Protein AF-A0A7V6W6V0-F1 (afdb_monomer)

Structure (mmCIF, N/CA/C/O backbone):
data_AF-A0A7V6W6V0-F1
#
_entry.id   AF-A0A7V6W6V0-F1
#
loop_
_atom_site.group_PDB
_atom_site.id
_atom_site.type_symbol
_atom_site.label_atom_id
_atom_site.label_alt_id
_atom_site.label_comp_id
_atom_site.label_asym_id
_atom_site.label_entity_id
_atom_site.label_seq_id
_atom_site.pdbx_PDB_ins_code
_atom_site.Cartn_x
_atom_site.Cartn_y
_atom_site.Cartn_z
_atom_site.occupancy
_atom_site.B_iso_or_equiv
_atom_site.auth_seq_id
_atom_site.auth_comp_id
_atom_site.auth_asym_id
_atom_site.auth_atom_id
_atom_site.pdbx_PDB_model_num
ATOM 1 N N . MET A 1 1 ? -27.111 23.443 6.079 1.00 37.81 1 MET A N 1
ATOM 2 C CA . MET A 1 1 ? -27.111 22.003 5.735 1.00 37.81 1 MET A CA 1
ATOM 3 C C . MET A 1 1 ? -25.757 21.396 6.113 1.00 37.81 1 MET A C 1
ATOM 5 O O . MET A 1 1 ? -24.808 21.512 5.353 1.00 37.81 1 MET A O 1
ATOM 9 N N . LYS A 1 2 ? -25.604 20.836 7.326 1.00 40.00 2 LYS A N 1
ATOM 10 C CA . LYS A 1 2 ? -24.370 20.119 7.704 1.00 40.00 2 LYS A CA 1
ATOM 11 C C . LYS A 1 2 ? -24.378 18.791 6.955 1.00 40.00 2 LYS A C 1
ATOM 13 O O . LYS A 1 2 ? -24.965 17.827 7.439 1.00 40.00 2 LYS A O 1
ATOM 18 N N . LEU A 1 3 ? -23.773 18.755 5.770 1.00 40.06 3 LEU A N 1
ATOM 19 C CA . LEU A 1 3 ? -23.429 17.512 5.090 1.00 40.06 3 LEU A CA 1
ATOM 20 C C . LEU A 1 3 ? -22.529 16.728 6.061 1.00 40.06 3 LEU A C 1
ATOM 22 O O . LEU A 1 3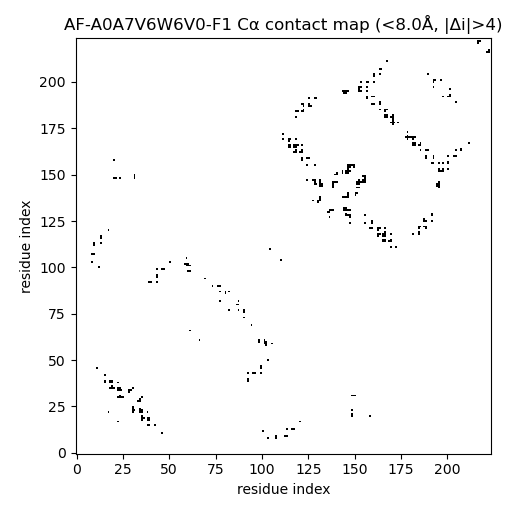 ? -21.324 16.948 6.145 1.00 40.06 3 LEU A O 1
ATOM 26 N N . LYS A 1 4 ? -23.120 15.853 6.883 1.00 50.69 4 LYS A N 1
ATOM 27 C CA . LYS A 1 4 ? -22.381 14.832 7.631 1.00 50.69 4 LYS A CA 1
ATOM 28 C C . LYS A 1 4 ? -21.906 13.829 6.589 1.00 50.69 4 LYS A C 1
ATOM 30 O O . LYS A 1 4 ? -22.489 12.759 6.439 1.00 50.69 4 LYS A O 1
ATOM 35 N N . VAL A 1 5 ? -20.880 14.194 5.826 1.00 57.03 5 VAL A N 1
ATOM 36 C CA . VAL A 1 5 ? -20.314 13.319 4.803 1.00 57.03 5 VAL A CA 1
ATOM 37 C C . VAL A 1 5 ? -19.454 12.287 5.514 1.00 57.03 5 VAL A C 1
ATOM 39 O O . VAL A 1 5 ? -18.235 12.382 5.612 1.00 57.03 5 VAL A O 1
ATOM 42 N N . LYS A 1 6 ? -20.140 11.292 6.075 1.00 65.69 6 LYS A N 1
ATOM 43 C CA . LYS A 1 6 ? -19.575 10.180 6.842 1.00 65.69 6 LYS A CA 1
ATOM 44 C C . LYS A 1 6 ? -18.475 9.431 6.070 1.00 65.69 6 LYS A C 1
ATOM 46 O O . LYS A 1 6 ? -17.666 8.765 6.703 1.00 65.69 6 LYS A O 1
ATOM 51 N N . TYR A 1 7 ? -18.450 9.571 4.741 1.00 75.44 7 TYR A N 1
ATOM 52 C CA . TYR A 1 7 ? -17.595 8.835 3.812 1.00 75.44 7 TYR A CA 1
ATOM 53 C C . TYR A 1 7 ? -16.448 9.648 3.185 1.00 75.44 7 TYR A C 1
ATOM 55 O O . TYR A 1 7 ? -15.681 9.074 2.422 1.00 75.44 7 TYR A O 1
ATOM 63 N N . ILE A 1 8 ? -16.275 10.944 3.497 1.00 82.06 8 ILE A N 1
ATOM 64 C CA . ILE A 1 8 ? -15.103 11.717 3.020 1.00 82.06 8 ILE A CA 1
ATOM 65 C C . ILE A 1 8 ? -13.768 11.034 3.350 1.00 82.06 8 ILE A C 1
ATOM 67 O O . ILE A 1 8 ? -12.967 10.872 2.432 1.00 82.06 8 ILE A O 1
ATOM 71 N N . PRO A 1 9 ? -13.496 10.598 4.600 1.00 84.31 9 PRO A N 1
ATOM 72 C CA . PRO A 1 9 ? -12.204 9.985 4.912 1.00 84.31 9 PRO A CA 1
ATOM 73 C C . PRO A 1 9 ? -12.013 8.645 4.190 1.00 84.31 9 PRO A C 1
ATOM 75 O O . PRO A 1 9 ? -10.900 8.317 3.793 1.00 84.31 9 PRO A O 1
ATOM 78 N N . HIS A 1 10 ? -13.100 7.897 3.968 1.00 85.56 10 HIS A N 1
ATOM 79 C CA . HIS A 1 10 ? -13.088 6.665 3.179 1.00 85.56 10 HIS A CA 1
ATOM 80 C C . HIS A 1 10 ? -12.702 6.934 1.727 1.00 85.56 10 HIS A C 1
ATOM 82 O O . HIS A 1 10 ? -11.793 6.298 1.203 1.00 85.56 10 HIS A O 1
ATOM 88 N N . PHE A 1 11 ? -13.376 7.894 1.098 1.00 86.12 11 PHE A N 1
ATOM 89 C CA . PHE A 1 11 ? -13.107 8.288 -0.278 1.00 86.12 11 PHE A CA 1
ATOM 90 C C . PHE A 1 11 ? -11.681 8.819 -0.436 1.00 86.12 11 PHE A C 1
ATOM 92 O O . PHE A 1 11 ? -10.968 8.376 -1.327 1.00 86.12 11 PHE A O 1
ATOM 99 N N . TYR A 1 12 ? -11.238 9.693 0.471 1.00 88.44 12 TYR A N 1
ATOM 100 C CA . TYR A 1 12 ? -9.886 10.246 0.467 1.00 88.44 12 TYR A CA 1
ATOM 101 C C . TYR A 1 12 ? -8.810 9.153 0.507 1.00 88.44 12 TYR A C 1
ATOM 103 O O . TYR A 1 12 ? -7.943 9.120 -0.362 1.00 88.44 12 TYR A O 1
ATOM 111 N N . LEU A 1 13 ? -8.883 8.233 1.478 1.00 87.38 13 LEU A N 1
ATOM 112 C CA . LEU A 1 13 ? -7.895 7.157 1.606 1.00 87.38 13 LEU A CA 1
ATOM 113 C C . LEU A 1 13 ? -7.906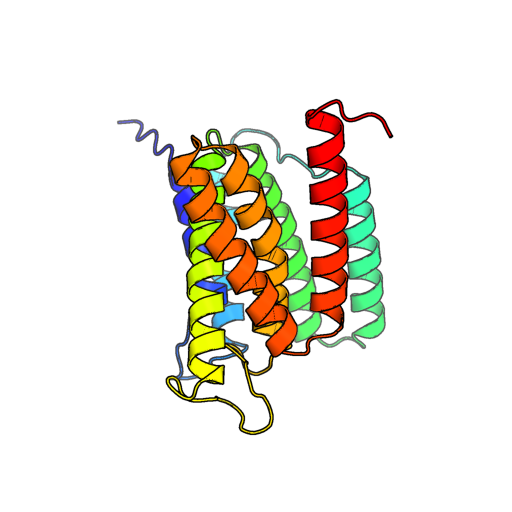 6.218 0.402 1.00 87.38 13 LEU A C 1
ATOM 115 O O . LEU A 1 13 ? -6.844 5.800 -0.057 1.00 87.38 13 LEU A O 1
ATOM 119 N N . PHE A 1 14 ? -9.096 5.893 -0.107 1.00 86.31 14 PHE A N 1
ATOM 120 C CA . PHE A 1 14 ? -9.227 5.056 -1.290 1.00 86.31 14 PHE A CA 1
ATOM 121 C C . PHE A 1 14 ? -8.582 5.723 -2.505 1.00 86.31 14 PHE A C 1
ATOM 123 O O . PHE A 1 14 ? -7.701 5.126 -3.107 1.00 86.31 14 PHE A O 1
ATOM 130 N N . VAL A 1 15 ? -8.943 6.973 -2.807 1.00 86.88 15 VAL A N 1
ATOM 131 C CA . VAL A 1 15 ? -8.426 7.731 -3.958 1.00 86.88 15 VAL A CA 1
ATOM 132 C C . VAL A 1 15 ? -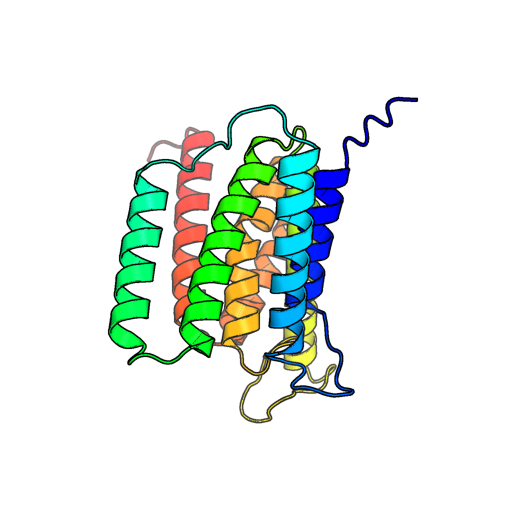6.915 7.947 -3.872 1.00 86.88 15 VAL A C 1
ATOM 134 O O . VAL A 1 15 ? -6.211 7.791 -4.873 1.00 86.88 15 VAL A O 1
ATOM 137 N N . LEU A 1 16 ? -6.404 8.267 -2.678 1.00 87.81 16 LEU A N 1
ATOM 138 C CA . LEU A 1 16 ? -4.969 8.412 -2.444 1.00 87.81 16 LEU A CA 1
ATOM 139 C C . LEU A 1 16 ? -4.237 7.119 -2.822 1.00 87.81 16 LEU A C 1
ATOM 141 O O . LEU A 1 16 ? -3.319 7.159 -3.635 1.00 87.81 16 LEU A O 1
ATOM 145 N N . LEU A 1 17 ? -4.692 5.980 -2.293 1.00 86.50 17 LEU A N 1
ATOM 146 C CA . LEU A 1 17 ? -4.066 4.680 -2.514 1.00 86.50 17 LEU A CA 1
ATOM 147 C C . LEU A 1 17 ? -4.255 4.163 -3.949 1.00 86.50 17 LEU A C 1
ATOM 149 O O . LEU A 1 17 ? -3.333 3.606 -4.531 1.00 86.50 17 LEU A O 1
ATOM 153 N N . THR A 1 18 ? -5.431 4.343 -4.555 1.00 85.50 18 THR A N 1
ATOM 154 C CA . THR A 1 18 ? -5.652 3.911 -5.940 1.00 85.50 18 THR A CA 1
ATOM 155 C C . THR A 1 18 ? -4.788 4.683 -6.914 1.00 85.50 18 THR A C 1
ATOM 157 O O . THR A 1 18 ? -4.261 4.089 -7.849 1.00 85.50 18 THR A O 1
ATOM 160 N N . GLY A 1 19 ? -4.614 5.990 -6.703 1.00 80.62 19 GLY A N 1
ATOM 161 C CA . GLY A 1 19 ? -3.749 6.767 -7.575 1.00 80.62 19 GLY A CA 1
ATOM 162 C C . GLY A 1 19 ? -2.275 6.421 -7.375 1.00 80.62 19 GLY A C 1
ATOM 163 O O . GLY A 1 19 ? -1.571 6.258 -8.357 1.00 80.62 19 GLY A O 1
ATOM 164 N N . THR A 1 20 ? -1.789 6.159 -6.159 1.00 82.69 20 THR A N 1
ATOM 165 C CA . THR A 1 20 ? -0.388 5.713 -6.023 1.00 82.69 20 THR A CA 1
ATOM 166 C C . THR A 1 20 ? -0.120 4.346 -6.659 1.00 82.69 20 THR A C 1
ATOM 168 O O . THR A 1 20 ? 0.996 4.104 -7.108 1.00 82.69 20 THR A O 1
ATOM 171 N N . LEU A 1 21 ? -1.125 3.465 -6.729 1.00 82.44 21 LEU A N 1
ATOM 172 C CA . LEU A 1 21 ? -0.988 2.138 -7.335 1.00 82.44 21 LEU A CA 1
ATOM 173 C C . LEU A 1 21 ? -1.195 2.129 -8.856 1.00 82.44 21 LEU A C 1
ATOM 175 O O . LEU A 1 21 ? -0.510 1.389 -9.552 1.00 82.44 21 LEU A O 1
ATOM 179 N N . PHE A 1 22 ? -2.151 2.903 -9.376 1.00 81.44 22 PHE A N 1
ATOM 180 C CA . PHE A 1 22 ? -2.628 2.777 -10.761 1.00 81.44 22 PHE A CA 1
ATOM 181 C C . PHE A 1 22 ? -2.534 4.070 -11.582 1.00 81.44 22 PHE A C 1
ATOM 183 O O . PHE A 1 22 ? -2.949 4.079 -12.742 1.00 81.44 22 PHE A O 1
ATOM 190 N N . PHE A 1 23 ? -2.025 5.172 -11.026 1.00 74.75 23 PHE A N 1
ATOM 191 C CA . PHE A 1 23 ? -1.901 6.423 -11.773 1.00 74.75 23 PHE A CA 1
ATOM 192 C C . PHE A 1 23 ? -0.734 6.357 -12.757 1.00 74.75 23 PHE A C 1
ATOM 194 O O . PHE A 1 23 ? 0.432 6.385 -12.370 1.00 74.75 23 PHE A O 1
ATOM 201 N N . ILE A 1 24 ? -1.071 6.278 -14.045 1.00 66.00 24 ILE A N 1
ATOM 202 C CA . ILE A 1 24 ? -0.113 6.086 -15.137 1.00 66.00 24 ILE A CA 1
ATOM 203 C C . ILE A 1 24 ? -0.280 7.182 -16.213 1.00 66.00 24 ILE A C 1
ATOM 205 O O . ILE A 1 24 ? -0.704 6.896 -17.334 1.00 66.00 24 ILE A O 1
ATOM 209 N N . PRO A 1 25 ? 0.031 8.459 -15.942 1.00 65.00 25 PRO A N 1
ATOM 210 C CA . PRO A 1 25 ? 0.221 9.429 -17.010 1.00 65.00 25 PRO A CA 1
ATOM 211 C C . PRO A 1 25 ? 1.625 9.259 -17.606 1.00 65.00 25 PRO A C 1
ATOM 213 O O . PRO A 1 25 ? 2.633 9.432 -16.926 1.00 65.00 25 PRO A O 1
ATOM 216 N N . ALA A 1 26 ? 1.691 8.930 -18.894 1.00 61.34 26 ALA A N 1
ATOM 217 C CA . ALA A 1 26 ? 2.947 8.769 -19.637 1.00 61.34 26 ALA A CA 1
ATOM 218 C C . ALA A 1 26 ? 3.278 9.977 -20.536 1.00 61.34 26 ALA A C 1
ATOM 220 O O . ALA A 1 26 ? 4.158 9.885 -21.383 1.00 61.34 26 ALA A O 1
ATOM 221 N N . VAL A 1 27 ? 2.551 11.093 -20.392 1.00 62.00 27 VAL A N 1
ATOM 222 C CA . VAL A 1 27 ? 2.586 12.191 -21.375 1.00 62.00 27 VAL A CA 1
ATOM 223 C C . VAL A 1 27 ? 3.828 13.076 -21.226 1.00 62.00 27 VAL A C 1
ATOM 225 O O . VAL A 1 27 ? 4.371 13.522 -22.228 1.00 62.00 27 VAL A O 1
ATOM 228 N N . PHE A 1 28 ? 4.301 13.310 -19.996 1.00 55.31 28 PHE A N 1
ATOM 229 C CA . PHE A 1 28 ? 5.385 14.274 -19.743 1.00 55.31 28 PHE A CA 1
ATOM 230 C C . PHE A 1 28 ? 6.496 13.777 -18.806 1.00 55.31 28 PHE A C 1
ATOM 232 O O . PHE A 1 28 ? 7.563 14.381 -18.776 1.00 55.31 28 PHE A O 1
ATOM 239 N N . VAL A 1 29 ? 6.280 12.706 -18.029 1.00 68.00 29 VAL A N 1
ATOM 240 C CA . VAL A 1 29 ? 7.246 12.235 -17.016 1.00 68.00 29 VAL A CA 1
ATOM 241 C C . VAL A 1 29 ? 7.203 10.712 -16.866 1.00 68.00 29 VAL A C 1
ATOM 243 O O . VAL A 1 29 ? 6.302 10.055 -17.391 1.00 68.00 29 VAL A O 1
ATOM 246 N N . SER A 1 30 ? 8.171 10.132 -16.146 1.00 74.38 30 SER A N 1
ATOM 247 C CA . SER A 1 30 ? 8.212 8.700 -15.859 1.00 74.38 30 SER A CA 1
ATOM 248 C C . SER A 1 30 ? 6.925 8.239 -15.163 1.00 74.38 30 SER A C 1
ATOM 250 O O . SER A 1 30 ? 6.586 8.605 -14.033 1.00 74.38 30 SER A O 1
ATOM 252 N N . ARG A 1 31 ? 6.210 7.356 -15.856 1.00 74.94 31 ARG A N 1
ATOM 253 C CA . ARG A 1 31 ? 4.953 6.762 -15.389 1.00 74.94 31 ARG A CA 1
ATOM 254 C C . ARG A 1 31 ? 5.084 5.939 -14.101 1.00 74.94 31 ARG A C 1
ATOM 256 O O . ARG A 1 31 ? 4.087 5.728 -13.428 1.00 74.94 31 ARG A O 1
ATOM 263 N N . PHE A 1 32 ? 6.286 5.454 -13.782 1.00 79.31 32 PHE A N 1
ATOM 264 C CA . PHE A 1 32 ? 6.521 4.534 -12.662 1.00 79.31 32 PHE A CA 1
ATOM 265 C C . PHE A 1 32 ? 6.972 5.224 -11.376 1.00 79.31 32 PHE A C 1
ATOM 267 O O . PHE A 1 32 ? 6.776 4.674 -10.298 1.00 79.31 32 PHE A O 1
ATOM 274 N N . THR A 1 33 ? 7.579 6.410 -11.473 1.00 76.19 33 THR A N 1
ATOM 275 C CA . THR A 1 33 ? 8.180 7.079 -10.311 1.00 76.19 33 THR A CA 1
ATOM 276 C C . THR A 1 33 ? 7.574 8.452 -10.083 1.00 76.19 33 THR A C 1
ATOM 278 O O . THR A 1 33 ? 6.975 8.689 -9.035 1.00 76.19 33 THR A O 1
ATOM 281 N N . THR A 1 34 ? 7.651 9.352 -11.062 1.00 79.88 34 THR A N 1
ATOM 282 C CA . THR A 1 34 ? 7.272 10.747 -10.830 1.00 79.88 34 THR A CA 1
ATOM 283 C C . THR A 1 34 ? 5.768 10.934 -10.727 1.00 79.88 34 THR A C 1
ATOM 285 O O . THR A 1 34 ? 5.306 11.672 -9.862 1.00 79.88 34 THR A O 1
ATOM 288 N N . ALA A 1 35 ? 4.983 10.248 -11.555 1.00 82.56 35 ALA A N 1
ATOM 289 C CA . ALA A 1 35 ? 3.536 10.410 -11.506 1.00 82.56 35 ALA A CA 1
ATOM 290 C C . ALA A 1 35 ? 2.904 9.901 -10.192 1.00 82.56 35 ALA A C 1
ATOM 292 O O . ALA A 1 35 ? 2.171 10.675 -9.566 1.00 82.56 35 ALA A O 1
ATOM 293 N N . PRO A 1 36 ? 3.220 8.684 -9.699 1.00 84.94 36 PRO A N 1
ATOM 294 C CA . PRO A 1 36 ? 2.783 8.252 -8.372 1.00 84.94 36 PRO A CA 1
ATOM 295 C C . PRO A 1 36 ? 3.292 9.158 -7.243 1.00 84.94 36 PRO A C 1
ATOM 297 O O . PRO A 1 36 ? 2.544 9.440 -6.306 1.00 84.94 36 PRO A O 1
ATOM 300 N N . ALA A 1 37 ? 4.533 9.655 -7.332 1.00 84.88 37 ALA A N 1
ATOM 301 C CA . ALA A 1 37 ? 5.100 10.552 -6.325 1.00 84.88 37 ALA A CA 1
ATOM 302 C C . ALA A 1 37 ? 4.363 11.899 -6.260 1.00 84.88 37 ALA A C 1
ATOM 304 O O . ALA A 1 37 ? 4.004 12.346 -5.171 1.00 84.88 37 ALA A O 1
ATOM 305 N N . LEU A 1 38 ? 4.074 12.520 -7.408 1.00 86.31 38 LEU A N 1
ATOM 306 C CA . LEU A 1 38 ? 3.300 13.763 -7.479 1.00 86.31 38 LEU A CA 1
ATOM 307 C C . LEU A 1 38 ? 1.869 13.564 -6.976 1.00 86.31 38 LEU A C 1
ATOM 309 O O . LEU A 1 38 ? 1.368 14.393 -6.217 1.00 86.31 38 LEU A O 1
ATOM 313 N N . TRP A 1 39 ? 1.227 12.449 -7.343 1.00 89.62 39 TRP A N 1
ATOM 314 C CA . TRP A 1 39 ? -0.097 12.100 -6.826 1.00 89.62 39 TRP A CA 1
ATOM 315 C C . TRP A 1 39 ? -0.089 11.981 -5.302 1.00 89.62 39 TRP A C 1
ATOM 317 O O . TRP A 1 39 ? -0.949 12.540 -4.621 1.00 89.62 39 TRP A O 1
ATOM 327 N N . MET A 1 40 ? 0.915 11.290 -4.760 1.00 88.94 40 MET A N 1
ATOM 328 C CA . MET A 1 40 ? 1.094 11.132 -3.323 1.00 88.94 40 MET A CA 1
ATOM 329 C C . MET A 1 40 ? 1.302 12.488 -2.639 1.00 88.94 40 MET A C 1
ATOM 331 O O . MET A 1 40 ? 0.618 12.783 -1.664 1.00 88.94 40 MET A O 1
ATOM 335 N N . GLN A 1 41 ? 2.178 13.344 -3.167 1.00 90.50 41 GLN A N 1
ATOM 336 C CA . GLN A 1 41 ? 2.444 14.681 -2.623 1.00 90.50 41 GLN A CA 1
ATOM 337 C C . GLN A 1 41 ? 1.203 15.582 -2.650 1.00 90.50 41 GLN A C 1
ATOM 339 O O . GLN A 1 41 ? 0.852 16.177 -1.630 1.00 90.50 41 GLN A O 1
ATOM 344 N N . ALA A 1 42 ? 0.500 15.652 -3.782 1.00 90.19 42 ALA A N 1
ATOM 345 C CA . ALA A 1 42 ? -0.739 16.416 -3.905 1.00 90.19 42 ALA A CA 1
ATOM 346 C C . ALA A 1 42 ? -1.817 15.885 -2.949 1.00 90.19 42 ALA A C 1
ATOM 348 O O . ALA A 1 42 ? -2.475 16.654 -2.245 1.00 90.19 42 ALA A O 1
ATOM 349 N N . GLY A 1 43 ? -1.954 14.562 -2.867 1.00 89.19 43 GLY A N 1
ATOM 350 C CA . GLY A 1 43 ? -2.895 13.899 -1.980 1.00 89.19 43 GLY A CA 1
ATOM 351 C C . GLY A 1 43 ? -2.610 14.152 -0.498 1.00 89.19 43 GLY A C 1
ATOM 352 O O . GLY A 1 43 ? -3.548 14.411 0.258 1.00 89.19 43 GLY A O 1
ATOM 353 N N . ILE A 1 44 ? -1.343 14.146 -0.069 1.00 90.56 44 ILE A N 1
ATOM 354 C CA . ILE A 1 44 ? -0.948 14.523 1.300 1.00 90.56 44 ILE A CA 1
ATOM 355 C C . ILE A 1 44 ? -1.306 15.982 1.568 1.00 90.56 44 ILE A C 1
ATOM 357 O O . ILE A 1 44 ? -1.916 16.266 2.593 1.00 90.56 44 ILE A O 1
ATOM 361 N N . SER A 1 45 ? -0.976 16.897 0.654 1.00 88.75 45 SER A N 1
ATOM 362 C CA . SER A 1 45 ? -1.267 18.327 0.813 1.00 88.75 45 SER A CA 1
ATOM 363 C C . SER A 1 45 ? -2.765 18.584 0.985 1.00 88.75 45 SER A C 1
ATOM 365 O O . SER A 1 45 ? -3.177 19.234 1.946 1.00 88.75 45 SER A O 1
ATOM 367 N N . ILE A 1 46 ? -3.597 17.998 0.115 1.00 89.81 46 ILE A N 1
ATOM 368 C CA . ILE A 1 46 ? -5.063 18.078 0.214 1.00 89.81 46 ILE A CA 1
ATOM 369 C C . ILE A 1 46 ? -5.549 17.462 1.528 1.00 89.81 46 ILE A C 1
ATOM 371 O O . ILE A 1 46 ? -6.412 18.029 2.198 1.00 89.81 46 ILE A O 1
ATOM 375 N N . GLY A 1 47 ? -4.996 16.313 1.916 1.00 86.62 47 GLY A N 1
ATOM 376 C CA . GLY A 1 47 ? -5.382 15.625 3.140 1.00 86.62 47 GLY A CA 1
ATOM 377 C C . GLY A 1 47 ? -5.004 16.381 4.407 1.00 86.62 47 GLY A C 1
ATOM 378 O O . GLY A 1 47 ? -5.818 16.436 5.320 1.00 86.62 47 GLY A O 1
ATOM 379 N N . LEU A 1 48 ? -3.828 17.011 4.463 1.00 86.75 48 LEU A N 1
ATOM 380 C CA . LEU A 1 48 ? -3.403 17.862 5.575 1.00 86.75 48 LEU A CA 1
ATOM 381 C C . LEU A 1 48 ? -4.291 19.100 5.686 1.00 86.75 48 LEU A C 1
ATOM 383 O O . LEU A 1 48 ? -4.794 19.382 6.770 1.00 86.75 48 LEU A O 1
ATOM 387 N N . ILE A 1 49 ? -4.545 19.795 4.571 1.00 85.81 49 ILE A N 1
ATOM 388 C CA . ILE A 1 49 ? -5.446 20.956 4.540 1.00 85.81 49 ILE A CA 1
ATOM 389 C C . ILE A 1 49 ? -6.849 20.546 4.995 1.00 85.81 49 ILE A C 1
ATOM 391 O O . ILE A 1 49 ? -7.416 21.162 5.896 1.00 85.81 49 ILE A O 1
ATOM 395 N N . GLY A 1 50 ? -7.396 19.470 4.425 1.00 83.56 50 GLY A N 1
ATOM 396 C CA . GLY A 1 50 ? -8.699 18.937 4.810 1.00 83.56 50 GLY A CA 1
ATOM 397 C C . GLY A 1 50 ? -8.737 18.528 6.281 1.00 83.56 50 GLY A C 1
ATOM 398 O O . GLY A 1 50 ? -9.686 18.848 6.990 1.00 83.56 50 GLY A O 1
ATOM 399 N N . TYR A 1 51 ? -7.681 17.885 6.776 1.00 82.62 51 TYR A N 1
ATOM 400 C CA . TYR A 1 51 ? -7.583 17.474 8.168 1.00 82.62 51 TYR A CA 1
ATOM 401 C C . TYR A 1 51 ? -7.560 18.680 9.116 1.00 82.62 51 TYR A C 1
ATOM 403 O O . TYR A 1 51 ? -8.323 18.683 10.079 1.00 82.62 51 TYR A O 1
ATOM 411 N N . VAL A 1 52 ? -6.754 19.708 8.830 1.00 81.69 52 VAL A N 1
ATOM 412 C CA . VAL A 1 52 ? -6.651 20.942 9.632 1.00 81.69 52 VAL A CA 1
ATOM 413 C C . VAL A 1 52 ? -7.958 21.740 9.607 1.00 81.69 52 VAL A C 1
ATOM 415 O O . VAL A 1 52 ? -8.413 22.200 10.650 1.00 81.69 52 VAL A O 1
ATOM 418 N N . LEU A 1 53 ? -8.599 21.878 8.443 1.00 80.56 53 LEU A N 1
ATOM 419 C CA . LEU A 1 53 ? -9.847 22.639 8.308 1.00 80.56 53 LEU A CA 1
ATOM 420 C C . LEU A 1 53 ? -11.052 21.926 8.939 1.00 80.56 53 LEU A C 1
ATOM 422 O O . LEU A 1 53 ? -11.957 22.579 9.458 1.00 80.56 53 LEU A O 1
ATOM 426 N N . MET A 1 54 ? -11.095 20.591 8.876 1.00 71.75 54 MET A N 1
ATOM 427 C CA . MET A 1 54 ? -12.247 19.807 9.337 1.00 71.75 54 MET A CA 1
ATOM 428 C C . MET A 1 54 ? -12.110 19.307 10.780 1.00 71.75 54 MET A C 1
ATOM 430 O O . MET A 1 54 ? -13.128 19.023 11.417 1.00 71.75 54 MET A O 1
ATOM 434 N N . SER A 1 55 ? -10.890 19.196 11.312 1.00 68.38 55 SER A N 1
ATOM 435 C CA . SER A 1 55 ? -10.645 18.665 12.656 1.00 68.38 55 SER A CA 1
ATOM 436 C C . SER A 1 55 ? -10.367 19.796 13.639 1.00 68.38 55 SER A C 1
ATOM 438 O O . SER A 1 55 ? -9.313 20.414 13.611 1.00 68.38 55 SER A O 1
ATOM 440 N N . LYS A 1 56 ? -11.298 20.022 14.571 1.00 68.75 56 LYS A N 1
ATOM 441 C CA . LYS A 1 56 ? -11.067 20.876 15.754 1.00 68.75 56 LYS A CA 1
ATOM 442 C C . LYS A 1 56 ? -10.418 20.128 16.923 1.00 68.75 56 LYS A C 1
ATOM 444 O O . LYS A 1 56 ? -10.135 20.711 17.961 1.00 68.75 56 LYS A O 1
ATOM 449 N N . GLU A 1 57 ? -10.253 18.820 16.775 1.00 74.81 57 GLU A N 1
ATOM 450 C CA . GLU A 1 57 ? -9.718 17.926 17.795 1.00 74.81 57 GLU A CA 1
ATOM 451 C C . GLU A 1 57 ? -8.200 17.757 17.640 1.00 74.81 57 GLU A C 1
ATOM 453 O O . GLU A 1 57 ? -7.697 17.827 16.514 1.00 74.81 57 GLU A O 1
ATOM 458 N N . PRO A 1 58 ? -7.474 17.452 18.731 1.00 79.06 58 PRO A N 1
ATOM 459 C CA . PRO A 1 58 ? -6.031 17.242 18.683 1.00 79.06 58 PRO A CA 1
ATOM 460 C C . PRO A 1 58 ? -5.639 16.120 17.712 1.00 79.06 58 PRO A C 1
ATOM 462 O O . PRO A 1 58 ? -6.394 15.173 17.462 1.00 79.06 58 PRO A O 1
ATOM 465 N N . ILE A 1 59 ? -4.435 16.224 17.151 1.00 82.69 59 ILE A N 1
ATOM 466 C CA . ILE A 1 59 ? -3.893 15.224 16.226 1.00 82.69 59 ILE A CA 1
ATOM 467 C C . ILE A 1 59 ? -3.574 13.950 17.022 1.00 82.69 59 ILE A C 1
ATOM 469 O O . ILE A 1 59 ? -2.735 14.002 17.923 1.00 82.69 59 ILE A O 1
ATOM 473 N N . PRO A 1 60 ? -4.223 12.806 16.734 1.00 88.12 60 PRO A N 1
ATOM 474 C CA . PRO A 1 60 ? -3.912 11.572 17.425 1.00 88.12 60 PRO A CA 1
ATOM 475 C C . PRO A 1 60 ? -2.553 11.075 16.935 1.00 88.12 60 PRO A C 1
ATOM 477 O O . PRO A 1 60 ? -2.317 10.934 15.734 1.00 88.12 60 PRO A O 1
ATOM 480 N N . LEU A 1 61 ? -1.664 10.791 17.880 1.00 88.69 61 LEU A N 1
ATOM 481 C CA . LEU A 1 61 ? -0.344 10.255 17.580 1.00 88.69 61 LEU A CA 1
ATOM 482 C C . LEU A 1 61 ? -0.352 8.720 17.632 1.00 88.69 61 LEU A C 1
ATOM 484 O O . LEU A 1 61 ? -1.101 8.125 18.420 1.00 88.69 61 LEU A O 1
ATOM 488 N N . PRO A 1 62 ? 0.460 8.062 16.788 1.00 92.56 62 PRO A N 1
ATOM 489 C CA . PRO A 1 62 ? 0.654 6.624 16.843 1.00 92.56 62 PRO A CA 1
ATOM 490 C C . PRO A 1 62 ? 1.322 6.203 18.161 1.00 92.56 62 PRO A C 1
ATOM 492 O O . PRO A 1 62 ? 1.990 7.012 18.810 1.00 92.56 62 PRO A O 1
ATOM 495 N N . PRO A 1 63 ? 1.164 4.935 18.584 1.00 94.00 63 PRO A N 1
ATOM 496 C CA . PRO A 1 63 ? 1.839 4.419 19.770 1.00 94.00 63 PRO A CA 1
ATOM 497 C C . PRO A 1 63 ? 3.355 4.641 19.710 1.00 94.00 63 PRO A C 1
ATOM 499 O O . PRO A 1 63 ? 3.959 4.538 18.641 1.00 94.00 63 PRO A O 1
ATOM 502 N N . LYS A 1 64 ? 3.985 4.869 20.872 1.00 92.75 64 LYS A N 1
ATOM 503 C CA . LYS A 1 64 ? 5.420 5.206 20.986 1.00 92.75 64 LYS A CA 1
ATOM 504 C C . LYS A 1 64 ? 6.342 4.244 20.222 1.00 92.75 64 LYS A C 1
ATOM 506 O 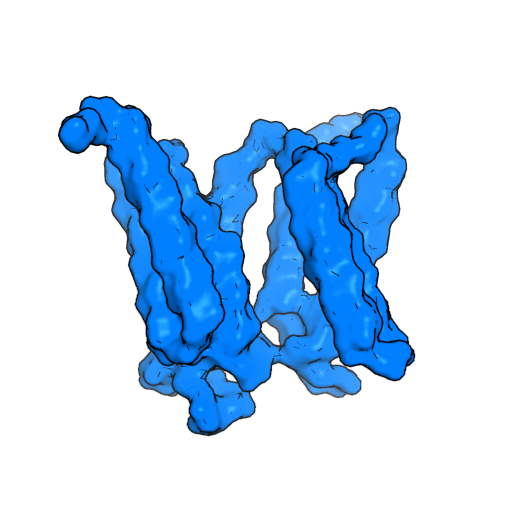O . LYS A 1 64 ? 7.316 4.690 19.630 1.00 92.75 64 LYS A O 1
ATOM 511 N N . GLY A 1 65 ? 6.010 2.950 20.179 1.00 93.25 65 GLY A N 1
ATOM 512 C CA . GLY A 1 65 ? 6.778 1.951 19.426 1.00 93.25 65 GLY A CA 1
ATOM 513 C C . GLY A 1 65 ? 6.809 2.201 17.912 1.00 93.25 65 GLY A C 1
ATOM 514 O O . GLY A 1 65 ? 7.858 2.058 17.295 1.00 93.25 65 GLY A O 1
ATOM 515 N N . PHE A 1 66 ? 5.699 2.646 17.315 1.00 92.50 66 PHE A N 1
ATOM 516 C CA . PHE A 1 66 ? 5.667 3.004 15.892 1.00 92.50 66 PHE A CA 1
ATOM 517 C C . PHE A 1 66 ? 6.458 4.280 15.611 1.00 92.50 66 PHE A C 1
ATOM 519 O O . PHE A 1 66 ? 7.170 4.342 14.614 1.00 92.50 66 PHE A O 1
ATOM 526 N N . ILE A 1 67 ? 6.377 5.271 16.506 1.00 93.94 67 ILE A N 1
ATOM 527 C CA . ILE A 1 67 ? 7.184 6.493 16.399 1.00 93.94 67 ILE A CA 1
ATOM 528 C C . ILE A 1 67 ? 8.671 6.131 16.426 1.00 93.94 67 ILE A C 1
ATOM 530 O O . ILE A 1 67 ? 9.416 6.569 15.558 1.00 93.94 67 ILE A O 1
ATOM 534 N N . LEU A 1 68 ? 9.092 5.281 17.369 1.00 95.25 68 LEU A N 1
ATOM 535 C CA . LEU A 1 68 ? 10.477 4.823 17.466 1.00 95.25 68 LEU A CA 1
ATOM 536 C C . LEU A 1 68 ? 10.940 4.113 16.185 1.00 95.25 68 LEU A C 1
ATOM 538 O O . LEU A 1 68 ? 12.014 4.423 15.680 1.00 95.25 68 LEU A O 1
ATOM 542 N N . LEU A 1 69 ? 10.126 3.208 15.630 1.00 93.62 69 LEU A N 1
ATOM 543 C CA . LEU A 1 69 ? 10.445 2.510 14.379 1.00 93.62 69 LEU A CA 1
ATOM 544 C C . LEU A 1 69 ? 10.629 3.479 13.206 1.00 93.62 69 LEU A C 1
ATOM 546 O O . LEU A 1 69 ? 11.590 3.348 12.452 1.00 93.62 69 LEU A O 1
ATOM 550 N N . ILE A 1 70 ? 9.744 4.469 13.075 1.00 93.50 70 ILE A N 1
ATOM 551 C CA . ILE A 1 70 ? 9.835 5.484 12.017 1.00 93.50 70 ILE A CA 1
ATOM 552 C C . ILE A 1 70 ? 11.063 6.362 12.210 1.00 93.50 70 ILE A C 1
ATOM 554 O O . ILE A 1 70 ? 11.729 6.680 11.233 1.00 93.50 70 ILE A O 1
ATOM 558 N N . MET A 1 71 ? 11.398 6.716 13.451 1.00 92.62 71 MET A N 1
ATOM 559 C CA . MET A 1 71 ? 12.603 7.488 13.747 1.00 92.62 71 MET A CA 1
ATOM 560 C C . MET A 1 71 ? 13.872 6.711 13.393 1.00 92.62 71 MET A C 1
ATOM 562 O O . MET A 1 71 ? 14.741 7.260 12.725 1.00 92.62 71 MET A O 1
ATOM 566 N N . ILE A 1 72 ? 13.967 5.431 13.772 1.00 94.38 72 ILE A N 1
ATOM 567 C CA . ILE A 1 72 ? 15.107 4.572 13.411 1.00 94.38 72 ILE A CA 1
ATOM 568 C C . ILE A 1 72 ? 15.227 4.465 11.887 1.00 94.38 72 ILE A C 1
ATOM 570 O O . ILE A 1 72 ? 16.310 4.662 11.335 1.00 94.38 72 ILE A O 1
ATOM 574 N N . TRP A 1 73 ? 14.110 4.206 11.203 1.00 93.56 73 TRP A N 1
ATOM 575 C CA . TRP A 1 73 ? 14.057 4.124 9.745 1.00 93.56 73 TRP A CA 1
ATOM 576 C C . TRP A 1 73 ? 14.475 5.444 9.076 1.00 93.56 73 TRP A C 1
ATOM 578 O O . TRP A 1 73 ? 15.303 5.440 8.165 1.00 93.56 73 TRP A O 1
ATOM 588 N N . ALA A 1 74 ? 13.971 6.581 9.562 1.00 91.31 74 ALA A N 1
ATOM 589 C CA . ALA A 1 74 ? 14.300 7.902 9.040 1.00 91.31 74 ALA A CA 1
ATOM 590 C C . ALA A 1 74 ? 15.784 8.236 9.240 1.00 91.31 74 ALA A C 1
ATOM 592 O O . ALA A 1 74 ? 16.434 8.672 8.297 1.00 91.31 74 ALA A O 1
ATOM 593 N N . ILE A 1 75 ? 16.344 7.980 10.427 1.00 91.06 75 ILE A N 1
ATOM 594 C CA . ILE A 1 75 ? 17.767 8.209 10.724 1.00 91.06 75 ILE A CA 1
ATOM 595 C C . ILE A 1 75 ? 18.652 7.349 9.815 1.00 91.06 75 ILE A C 1
ATOM 597 O O . ILE A 1 75 ? 19.613 7.855 9.230 1.00 91.06 75 ILE A O 1
ATOM 601 N N . TYR A 1 76 ? 18.314 6.068 9.648 1.00 92.12 76 TYR A N 1
ATOM 602 C CA . TYR A 1 76 ? 19.029 5.175 8.739 1.00 92.12 76 TYR A CA 1
ATOM 603 C C . TYR A 1 76 ? 19.029 5.717 7.304 1.00 92.12 76 TYR A C 1
ATOM 605 O O . TYR A 1 76 ? 20.087 5.859 6.694 1.00 92.12 76 TYR A O 1
ATOM 613 N N . HIS A 1 77 ? 17.865 6.098 6.775 1.00 88.31 77 HIS A N 1
ATOM 614 C CA . HIS A 1 77 ? 17.794 6.593 5.405 1.00 88.31 77 HIS A CA 1
ATOM 615 C C . HIS A 1 77 ? 18.457 7.961 5.238 1.00 88.31 77 HIS A C 1
ATOM 617 O O . HIS A 1 77 ? 19.203 8.136 4.283 1.00 88.31 77 HIS A O 1
ATOM 623 N N . ILE A 1 78 ? 18.270 8.900 6.168 1.00 87.44 78 ILE A N 1
ATOM 624 C CA . ILE A 1 78 ? 18.907 10.227 6.131 1.00 87.44 78 ILE A CA 1
ATOM 625 C C . ILE A 1 78 ? 20.434 10.095 6.157 1.00 87.44 78 ILE A C 1
ATOM 627 O O . ILE A 1 78 ? 21.108 10.725 5.343 1.00 87.44 78 ILE A O 1
ATOM 631 N N . SER A 1 79 ? 20.979 9.250 7.040 1.00 87.31 79 SER A N 1
ATOM 632 C CA . SER A 1 79 ? 22.429 9.020 7.126 1.00 87.31 79 SER A CA 1
ATOM 633 C C . SER A 1 79 ? 23.000 8.375 5.860 1.00 87.31 79 SER A C 1
ATOM 635 O O . SER A 1 79 ? 24.089 8.740 5.418 1.00 87.31 79 SER A O 1
ATOM 637 N N . HIS A 1 80 ? 22.252 7.473 5.221 1.00 87.75 80 HIS A N 1
ATOM 638 C CA . HIS A 1 80 ? 22.679 6.833 3.979 1.00 87.75 80 HIS A CA 1
ATOM 639 C C . HIS A 1 80 ? 22.544 7.742 2.744 1.00 87.75 80 HIS A C 1
ATOM 641 O O . HIS A 1 80 ? 23.218 7.531 1.737 1.00 87.75 80 HIS A O 1
ATOM 647 N N . ASN A 1 81 ? 21.698 8.772 2.805 1.00 83.94 81 ASN A N 1
ATOM 648 C CA . ASN A 1 81 ? 21.264 9.532 1.636 1.00 83.94 81 ASN A CA 1
ATOM 649 C C . ASN A 1 81 ? 22.300 10.526 1.060 1.00 83.94 81 ASN A C 1
ATOM 651 O O . ASN A 1 81 ? 22.034 11.170 0.048 1.00 83.94 81 ASN A O 1
ATOM 655 N N . ARG A 1 82 ? 23.478 10.690 1.680 1.00 80.88 82 ARG A N 1
ATOM 656 C CA . ARG A 1 82 ? 24.580 11.562 1.199 1.00 80.88 82 ARG A CA 1
ATOM 657 C C . ARG A 1 82 ? 24.150 12.976 0.742 1.00 80.88 82 ARG A C 1
ATOM 659 O O . ARG A 1 82 ? 24.794 13.567 -0.115 1.00 80.88 82 ARG A O 1
ATOM 666 N N . GLY A 1 83 ? 23.064 13.522 1.295 1.00 77.50 83 GLY A N 1
ATOM 667 C CA . GLY A 1 83 ? 22.554 14.854 0.943 1.00 77.50 83 GLY A CA 1
ATOM 668 C C . GLY A 1 83 ? 21.704 14.950 -0.334 1.00 77.50 83 GLY A C 1
ATOM 669 O O . GLY A 1 83 ? 21.438 16.063 -0.777 1.00 77.50 83 GLY A O 1
ATOM 670 N N . ASN A 1 84 ? 21.236 13.841 -0.926 1.00 88.75 84 ASN A N 1
ATOM 671 C CA . ASN A 1 84 ? 20.336 13.910 -2.085 1.00 88.75 84 ASN A CA 1
ATOM 672 C C . ASN A 1 84 ? 18.948 14.459 -1.687 1.00 88.75 84 ASN A C 1
ATOM 674 O O . ASN A 1 84 ? 18.195 13.823 -0.942 1.00 88.75 84 ASN A O 1
ATOM 678 N N . ILE A 1 85 ? 18.604 15.631 -2.225 1.00 85.31 85 ILE A N 1
ATOM 679 C CA . ILE A 1 85 ? 17.376 16.379 -1.923 1.00 85.31 85 ILE A CA 1
ATOM 680 C C . ILE A 1 85 ? 16.113 15.589 -2.301 1.00 85.31 85 ILE A C 1
ATOM 682 O O . ILE A 1 85 ? 15.159 15.565 -1.525 1.00 85.31 85 ILE A O 1
ATOM 686 N N . GLU A 1 86 ? 16.097 14.891 -3.438 1.00 83.75 86 GLU A N 1
ATOM 687 C CA . GLU A 1 86 ? 14.917 14.150 -3.915 1.00 83.75 86 GLU A CA 1
ATOM 688 C C . GLU A 1 86 ? 14.548 13.002 -2.970 1.00 83.75 86 GLU A C 1
ATOM 690 O O . GLU A 1 86 ? 13.388 12.800 -2.594 1.00 83.75 86 GLU A O 1
ATOM 695 N N . ASN A 1 87 ? 15.565 12.285 -2.507 1.00 85.19 87 ASN A N 1
ATOM 696 C CA . ASN A 1 87 ? 15.403 11.226 -1.525 1.00 85.19 87 ASN A CA 1
ATOM 697 C C . ASN A 1 87 ? 14.973 11.786 -0.160 1.00 85.19 87 ASN A C 1
ATOM 699 O O . ASN A 1 87 ? 14.147 11.167 0.509 1.00 85.19 87 ASN A O 1
ATOM 703 N N . MET A 1 88 ? 15.455 12.972 0.245 1.00 86.12 88 MET A N 1
ATOM 704 C CA . MET A 1 88 ? 14.985 13.626 1.477 1.00 86.12 88 MET A CA 1
ATOM 705 C C . MET A 1 88 ? 13.497 13.977 1.386 1.00 86.12 88 MET A C 1
ATOM 707 O O . MET A 1 88 ? 12.742 13.686 2.314 1.00 86.12 88 MET A O 1
ATOM 711 N N . ILE A 1 89 ? 13.054 14.536 0.255 1.00 87.56 89 ILE A N 1
ATOM 712 C CA . ILE A 1 89 ? 11.635 14.816 -0.003 1.00 87.56 89 ILE A CA 1
ATOM 713 C C . ILE A 1 89 ? 10.824 13.515 0.060 1.00 87.56 89 ILE A C 1
ATOM 715 O O . ILE A 1 89 ? 9.759 13.469 0.678 1.00 87.56 89 ILE A O 1
ATOM 719 N N . THR A 1 90 ? 11.337 12.428 -0.513 1.00 86.62 90 THR A N 1
ATOM 720 C CA . THR A 1 90 ? 10.678 11.114 -0.476 1.00 86.62 90 THR A CA 1
ATOM 721 C C . THR A 1 90 ? 10.548 10.577 0.955 1.00 86.62 90 THR A C 1
ATOM 723 O O . THR A 1 90 ? 9.477 10.128 1.355 1.00 86.62 90 THR A O 1
ATOM 726 N N . ILE A 1 91 ? 11.592 10.686 1.779 1.00 89.38 91 ILE A N 1
ATOM 727 C CA . ILE A 1 91 ? 11.549 10.263 3.188 1.00 89.38 91 ILE A CA 1
ATOM 728 C C . ILE A 1 91 ? 10.512 11.084 3.968 1.00 89.38 91 ILE A C 1
ATOM 730 O O . ILE A 1 91 ? 9.664 10.514 4.655 1.00 89.38 91 ILE A O 1
ATOM 734 N N . ILE A 1 92 ? 10.534 12.414 3.831 1.00 90.12 92 ILE A N 1
ATOM 735 C CA . ILE A 1 92 ? 9.597 13.314 4.521 1.00 90.12 92 ILE A CA 1
ATOM 736 C C . ILE A 1 92 ? 8.154 13.032 4.091 1.00 90.12 92 ILE A C 1
ATOM 738 O O . ILE A 1 92 ? 7.258 12.963 4.934 1.00 90.12 92 ILE A O 1
ATOM 742 N N . THR A 1 93 ? 7.919 12.832 2.792 1.00 90.19 93 THR A N 1
ATOM 743 C CA . THR A 1 93 ? 6.581 12.517 2.273 1.00 90.19 93 THR A CA 1
ATOM 744 C C . THR A 1 93 ? 6.077 11.178 2.800 1.00 90.19 93 THR A C 1
ATOM 746 O O . THR A 1 93 ? 4.944 11.124 3.267 1.00 90.19 93 THR A O 1
ATOM 749 N N . LEU A 1 94 ? 6.903 10.128 2.842 1.00 89.94 94 LEU A N 1
ATOM 750 C CA . LEU A 1 94 ? 6.520 8.832 3.419 1.00 89.94 94 LEU A CA 1
ATOM 751 C C . LEU A 1 94 ? 6.164 8.931 4.910 1.00 89.94 94 LEU A C 1
ATOM 753 O O . LEU A 1 94 ? 5.161 8.358 5.344 1.00 89.94 94 LEU A O 1
ATOM 757 N N . ILE A 1 95 ? 6.930 9.705 5.686 1.00 92.00 95 ILE A N 1
ATOM 758 C CA . ILE A 1 95 ? 6.615 9.985 7.094 1.00 92.00 95 ILE A CA 1
ATOM 759 C C . ILE A 1 95 ? 5.260 10.698 7.194 1.00 92.00 95 ILE A C 1
ATOM 761 O O . ILE A 1 95 ? 4.391 10.272 7.958 1.00 92.00 95 ILE A O 1
ATOM 765 N N . ALA A 1 96 ? 5.041 11.743 6.391 1.00 91.81 96 ALA A N 1
ATOM 766 C CA . ALA A 1 96 ? 3.787 12.491 6.380 1.00 91.81 96 ALA A CA 1
ATOM 767 C C . ALA A 1 96 ? 2.583 11.609 6.006 1.00 91.81 96 ALA A C 1
ATOM 769 O O . ALA A 1 96 ? 1.554 11.685 6.680 1.00 91.81 96 ALA A O 1
ATOM 770 N N . VAL A 1 97 ? 2.717 10.724 5.004 1.00 91.19 97 VAL A N 1
ATOM 771 C CA . VAL A 1 97 ? 1.676 9.739 4.650 1.00 91.19 97 VAL A CA 1
ATOM 772 C C . VAL A 1 97 ? 1.343 8.866 5.846 1.00 91.19 97 VAL A C 1
ATOM 774 O O . VAL A 1 97 ? 0.166 8.690 6.142 1.00 91.19 97 VAL A O 1
ATOM 777 N N . PHE A 1 98 ? 2.344 8.326 6.547 1.00 91.50 98 PHE A N 1
ATOM 778 C CA . PHE A 1 98 ? 2.093 7.440 7.680 1.00 91.50 98 PHE A CA 1
ATOM 779 C C . PHE A 1 98 ? 1.290 8.138 8.783 1.00 91.50 98 PHE A C 1
ATOM 781 O O . PHE A 1 98 ? 0.272 7.611 9.241 1.00 91.50 98 PHE A O 1
ATOM 788 N N . PHE A 1 99 ? 1.719 9.334 9.200 1.00 91.94 99 PHE A N 1
ATOM 789 C CA . PHE A 1 99 ? 1.036 10.080 10.259 1.00 91.94 99 PHE A CA 1
ATOM 790 C C . PHE A 1 99 ? -0.369 10.510 9.839 1.00 91.94 99 PHE A C 1
ATOM 792 O O . PHE A 1 99 ? -1.311 10.362 10.619 1.00 91.94 99 PHE A O 1
ATOM 799 N N . LEU A 1 100 ? -0.535 10.983 8.602 1.00 91.19 100 LEU A N 1
ATOM 800 C CA . LEU A 1 100 ? -1.838 11.370 8.075 1.00 91.19 100 LEU A CA 1
ATOM 801 C C . LEU A 1 100 ? -2.773 10.162 7.954 1.00 91.19 100 LEU A C 1
ATOM 803 O O . LEU A 1 100 ? -3.921 10.228 8.395 1.00 91.19 100 LEU A O 1
ATOM 807 N N . PHE A 1 101 ? -2.277 9.040 7.428 1.00 90.69 101 PHE A N 1
ATOM 808 C CA . PHE A 1 101 ? -3.022 7.788 7.352 1.00 90.69 101 PHE A CA 1
ATOM 809 C C . PHE A 1 101 ? -3.478 7.352 8.742 1.00 90.69 101 PHE A C 1
ATOM 811 O O . PHE A 1 101 ? -4.661 7.083 8.927 1.00 90.69 101 PHE A O 1
ATOM 818 N N . TYR A 1 102 ? -2.585 7.343 9.737 1.00 91.44 102 TYR A N 1
ATOM 819 C CA . TYR A 1 102 ? -2.938 7.008 11.116 1.00 91.44 102 TYR A CA 1
ATOM 820 C C . TYR A 1 102 ? -4.012 7.951 11.676 1.00 91.44 102 TYR A C 1
ATOM 822 O O . TYR A 1 102 ? -5.013 7.492 12.235 1.00 91.44 102 TYR A O 1
ATOM 830 N N . ALA A 1 103 ? -3.840 9.261 11.482 1.00 89.75 103 ALA A N 1
ATOM 831 C CA . ALA A 1 103 ? -4.759 10.268 11.993 1.00 89.75 103 ALA A CA 1
ATOM 832 C C . ALA A 1 103 ? -6.168 10.135 11.402 1.00 89.75 103 ALA A C 1
ATOM 834 O O . ALA A 1 103 ? -7.161 10.208 12.132 1.00 89.75 103 ALA A O 1
ATOM 835 N N . VAL A 1 104 ? -6.263 9.871 10.098 1.00 88.75 104 VAL A N 1
ATOM 836 C CA . VAL A 1 104 ? -7.536 9.590 9.426 1.00 88.75 104 VAL A CA 1
ATOM 837 C C . VAL A 1 104 ? -8.091 8.232 9.872 1.00 88.75 104 VAL A C 1
ATOM 839 O O . VAL A 1 104 ? -9.278 8.124 10.182 1.00 88.75 104 VAL A O 1
ATOM 842 N N . TRP A 1 105 ? -7.245 7.204 9.977 1.00 89.88 105 TRP A N 1
ATOM 843 C CA . TRP A 1 105 ? -7.639 5.831 10.300 1.00 89.88 105 TRP A CA 1
ATOM 844 C C . TRP A 1 105 ? -8.274 5.684 11.683 1.00 89.88 105 TRP A C 1
ATOM 846 O O . TRP A 1 105 ? -9.275 4.979 11.840 1.00 89.88 105 TRP A O 1
ATOM 856 N N . VAL A 1 106 ? -7.724 6.355 12.699 1.00 88.50 106 VAL A N 1
ATOM 857 C CA . VAL A 1 106 ? -8.276 6.343 14.066 1.00 88.50 106 VAL A CA 1
ATOM 858 C C . VAL A 1 106 ? -9.680 6.952 14.104 1.00 88.50 106 VAL A C 1
ATOM 860 O O . VAL A 1 106 ? -10.530 6.485 14.860 1.00 88.50 106 VAL A O 1
ATOM 863 N N . ARG A 1 107 ? -9.949 7.940 13.245 1.00 83.75 107 ARG A N 1
ATOM 864 C CA . ARG A 1 107 ? -11.232 8.653 13.166 1.00 83.75 107 ARG A CA 1
ATOM 865 C C . ARG A 1 107 ? -12.274 7.948 12.288 1.00 83.75 107 ARG A C 1
ATOM 867 O O . ARG A 1 107 ? -13.438 8.359 12.269 1.00 83.75 107 ARG A O 1
ATOM 874 N N . LEU A 1 108 ? -11.903 6.883 11.571 1.00 85.81 108 LEU A N 1
ATOM 875 C CA . LEU A 1 108 ? -12.850 6.097 10.781 1.00 85.81 108 LEU A CA 1
ATOM 876 C C . LEU A 1 108 ? -13.846 5.374 11.694 1.00 85.81 108 LEU A C 1
ATOM 878 O O . LEU A 1 108 ? -13.497 4.427 12.399 1.00 85.81 108 LEU A O 1
ATOM 882 N N . LYS A 1 109 ? -15.120 5.780 11.612 1.00 80.38 109 LYS A N 1
ATOM 883 C CA . LYS A 1 109 ? -16.222 5.136 12.346 1.00 80.38 109 LYS A CA 1
ATOM 884 C C . LYS A 1 109 ? -16.459 3.693 11.911 1.00 80.38 109 LYS A C 1
ATOM 886 O O . LYS A 1 109 ? -16.721 2.839 12.747 1.00 80.38 109 LYS A O 1
ATOM 891 N N . ASP A 1 110 ? -16.390 3.439 10.607 1.00 82.81 110 ASP A N 1
ATOM 892 C CA . ASP A 1 110 ? -16.569 2.106 10.039 1.00 82.81 110 ASP A CA 1
ATOM 893 C C . ASP A 1 110 ? -15.335 1.711 9.235 1.00 82.81 110 ASP A C 1
ATOM 895 O O . ASP A 1 110 ? -15.126 2.169 8.111 1.00 82.81 110 ASP A O 1
ATOM 899 N N . LYS A 1 111 ? -14.503 0.859 9.830 1.00 85.88 111 LYS A N 1
ATOM 900 C CA . LYS A 1 111 ? -13.295 0.350 9.181 1.00 85.88 111 LYS A CA 1
ATOM 901 C C . LYS A 1 111 ? -13.621 -0.751 8.172 1.00 85.88 111 LYS A C 1
ATOM 903 O O . LYS A 1 111 ? -12.841 -0.941 7.247 1.00 85.88 111 LYS A O 1
ATOM 908 N N . ARG A 1 112 ? -14.760 -1.449 8.296 1.00 84.19 112 ARG A N 1
ATOM 909 C CA . ARG A 1 112 ? -15.093 -2.621 7.462 1.00 84.19 112 ARG A CA 1
ATOM 910 C C . ARG A 1 112 ? -15.091 -2.273 5.979 1.00 84.19 112 ARG A C 1
ATOM 912 O O . ARG A 1 112 ? -14.535 -3.021 5.184 1.00 84.19 112 ARG A O 1
ATOM 919 N N . LEU A 1 113 ? -15.639 -1.109 5.633 1.00 84.38 113 LEU A N 1
ATOM 920 C CA . LEU A 1 113 ? -15.642 -0.609 4.260 1.00 84.38 113 LEU A CA 1
ATOM 921 C C . LEU A 1 113 ? -14.215 -0.455 3.707 1.00 84.38 113 LEU A C 1
ATOM 923 O O . LEU A 1 113 ? -13.948 -0.911 2.601 1.00 84.38 113 LEU A O 1
ATOM 927 N N . MET A 1 114 ? -13.275 0.102 4.482 1.00 87.19 114 MET A N 1
ATOM 928 C CA . MET A 1 114 ? -11.864 0.196 4.071 1.00 87.19 114 MET A CA 1
ATOM 929 C C . MET A 1 114 ? -11.210 -1.172 3.899 1.00 87.19 114 MET A C 1
ATOM 931 O O . MET A 1 114 ? -10.502 -1.378 2.922 1.00 87.19 114 MET A O 1
ATOM 935 N N . PHE A 1 115 ? -11.470 -2.115 4.811 1.00 87.69 115 PHE A N 1
ATOM 936 C CA . PHE A 1 115 ? -10.961 -3.484 4.685 1.00 87.69 115 PHE A CA 1
ATOM 937 C C . PHE A 1 115 ? -11.400 -4.123 3.360 1.00 87.69 115 PHE A C 1
ATOM 939 O O . PHE A 1 115 ? -10.562 -4.678 2.653 1.00 87.69 115 PHE A O 1
ATOM 946 N N . VAL A 1 116 ? -12.679 -3.978 2.989 1.00 86.12 116 VAL A N 1
ATOM 947 C CA . VAL A 1 116 ? -13.216 -4.498 1.721 1.00 86.12 116 VAL A CA 1
ATOM 948 C C . VAL A 1 116 ? -12.604 -3.785 0.515 1.00 86.12 116 VAL A C 1
ATOM 950 O O . VAL A 1 116 ? -12.177 -4.456 -0.421 1.00 86.12 116 VAL A O 1
ATOM 953 N N . LEU A 1 117 ? -12.514 -2.450 0.531 1.00 88.81 117 LEU A N 1
ATOM 954 C CA . LEU A 1 117 ? -11.922 -1.700 -0.582 1.00 88.81 117 LEU A CA 1
ATOM 955 C C . LEU A 1 117 ? -10.444 -2.053 -0.788 1.00 88.81 117 LEU A C 1
ATOM 957 O O . LEU A 1 117 ? -10.030 -2.304 -1.913 1.00 88.81 117 LEU A O 1
ATOM 961 N N . PHE A 1 118 ? -9.654 -2.139 0.282 1.00 90.50 118 PHE A N 1
ATOM 962 C CA . PHE A 1 118 ? -8.242 -2.519 0.190 1.00 90.50 118 PHE A CA 1
ATOM 963 C C . PHE A 1 118 ? -8.059 -3.980 -0.230 1.00 90.50 118 PHE A C 1
ATOM 965 O O . PHE A 1 118 ? -7.157 -4.277 -1.011 1.00 90.50 118 PHE A O 1
ATOM 972 N N . ALA A 1 119 ? -8.937 -4.887 0.209 1.00 89.50 119 ALA A N 1
ATOM 973 C CA . ALA A 1 119 ? -8.948 -6.265 -0.276 1.00 89.50 119 ALA A CA 1
ATOM 974 C C . ALA A 1 119 ? -9.272 -6.346 -1.778 1.00 89.50 119 ALA A C 1
ATOM 976 O O . ALA A 1 119 ? -8.657 -7.136 -2.492 1.00 89.50 119 ALA A O 1
ATOM 977 N N . LEU A 1 120 ? -10.192 -5.510 -2.270 1.00 90.00 120 LEU A N 1
ATOM 978 C CA . LEU A 1 120 ? -10.513 -5.421 -3.694 1.00 90.00 120 LEU A CA 1
ATOM 979 C C . LEU A 1 120 ? -9.338 -4.861 -4.504 1.00 90.00 120 LEU A C 1
ATOM 981 O O . LEU A 1 120 ? -9.035 -5.392 -5.568 1.00 90.00 120 LEU A O 1
ATOM 985 N N . LEU A 1 121 ? -8.622 -3.859 -3.987 1.00 92.12 121 LEU A N 1
ATOM 986 C CA . LEU A 1 121 ? -7.394 -3.368 -4.623 1.00 92.12 121 LEU A CA 1
ATOM 987 C C . LEU A 1 121 ? -6.311 -4.445 -4.687 1.00 92.12 121 LEU A C 1
ATOM 989 O O . LEU A 1 121 ? -5.673 -4.602 -5.725 1.00 92.12 121 LEU A O 1
ATOM 993 N N . ALA A 1 122 ? -6.142 -5.223 -3.615 1.00 92.94 122 ALA A N 1
ATOM 994 C CA . ALA A 1 122 ? -5.217 -6.354 -3.599 1.00 92.94 122 ALA A CA 1
ATOM 995 C C . ALA A 1 122 ? -5.594 -7.401 -4.654 1.00 92.94 122 ALA A C 1
ATOM 997 O O . ALA A 1 122 ? -4.726 -7.900 -5.368 1.00 92.94 122 ALA A O 1
ATOM 998 N N . LEU A 1 123 ? -6.893 -7.695 -4.785 1.00 93.00 123 LEU A N 1
ATOM 999 C CA . LEU A 1 123 ? -7.410 -8.612 -5.792 1.00 93.00 123 LEU A CA 1
ATOM 1000 C C . LEU A 1 123 ? -7.093 -8.108 -7.203 1.00 93.00 123 LEU A C 1
ATOM 1002 O O . LEU A 1 123 ? -6.461 -8.834 -7.963 1.00 93.00 123 LEU A O 1
ATOM 1006 N N . VAL A 1 124 ? -7.457 -6.865 -7.531 1.00 93.81 124 VAL A N 1
ATOM 1007 C CA . VAL A 1 124 ? -7.182 -6.265 -8.848 1.00 93.81 124 VAL A CA 1
ATOM 1008 C C . VAL A 1 124 ? -5.685 -6.296 -9.160 1.00 93.81 124 VAL A C 1
ATOM 1010 O O . VAL A 1 124 ? -5.294 -6.706 -10.250 1.00 93.81 124 VAL A O 1
ATOM 1013 N N . LEU A 1 125 ? -4.839 -5.930 -8.195 1.00 93.69 125 LEU A N 1
ATOM 1014 C CA . LEU A 1 125 ? -3.392 -5.912 -8.381 1.00 93.69 125 LEU A CA 1
ATOM 1015 C C . LEU A 1 125 ? -2.806 -7.324 -8.565 1.00 93.69 125 LEU A C 1
ATOM 1017 O O . LEU A 1 125 ? -1.936 -7.522 -9.410 1.00 93.69 125 LEU A O 1
ATOM 1021 N N . SER A 1 126 ? -3.302 -8.318 -7.822 1.00 94.50 126 SER A N 1
ATOM 1022 C CA . SER A 1 126 ? -2.875 -9.716 -7.978 1.00 94.50 126 SER A CA 1
ATOM 1023 C C . SER A 1 126 ? -3.300 -10.298 -9.327 1.00 94.50 126 SER A C 1
ATOM 1025 O O . SER A 1 126 ? -2.492 -10.943 -9.990 1.00 94.50 126 SER A O 1
ATOM 1027 N N . LEU A 1 127 ? -4.523 -10.006 -9.782 1.00 95.00 127 LEU A N 1
ATOM 1028 C CA . LEU A 1 127 ? -5.010 -10.406 -11.101 1.00 95.00 127 LEU A CA 1
ATOM 1029 C C . LEU A 1 127 ? -4.196 -9.753 -12.218 1.00 95.00 127 LEU A C 1
ATOM 1031 O O . LEU A 1 127 ? -3.865 -10.427 -13.186 1.00 95.00 127 LEU A O 1
ATOM 1035 N N . TRP A 1 128 ? -3.814 -8.482 -12.063 1.00 93.25 128 TRP A N 1
ATOM 1036 C CA . TRP A 1 128 ? -2.913 -7.813 -13.003 1.00 93.25 128 TRP A CA 1
ATOM 1037 C C . TRP A 1 128 ? -1.569 -8.541 -13.099 1.00 93.25 128 TRP A C 1
ATOM 1039 O O . TRP A 1 128 ? -1.097 -8.831 -14.197 1.00 93.25 128 TRP A O 1
ATOM 1049 N N . GLY A 1 129 ? -0.960 -8.866 -11.955 1.00 92.44 129 GLY A N 1
ATOM 1050 C CA . GLY A 1 129 ? 0.313 -9.584 -11.926 1.00 92.44 129 GLY A CA 1
ATOM 1051 C C . GLY A 1 129 ? 0.225 -10.980 -12.549 1.00 92.44 129 GLY A C 1
ATOM 1052 O O . GLY A 1 129 ? 1.088 -11.362 -13.333 1.00 92.44 129 GLY A O 1
ATOM 1053 N N . LEU A 1 130 ? -0.849 -11.722 -12.270 1.00 93.75 130 LEU A N 1
ATOM 1054 C CA . LEU A 1 130 ? -1.095 -13.038 -12.868 1.00 93.75 130 LEU A CA 1
ATOM 1055 C C . LEU A 1 130 ? -1.373 -12.954 -14.375 1.00 93.75 130 LEU A C 1
ATOM 1057 O O . LEU A 1 130 ? -0.914 -13.803 -15.134 1.00 93.75 130 LEU A O 1
ATOM 1061 N N . ALA A 1 131 ? -2.081 -11.920 -14.825 1.00 93.00 131 ALA A N 1
ATOM 1062 C CA . ALA A 1 131 ? -2.311 -11.684 -16.243 1.00 93.00 131 ALA A CA 1
ATOM 1063 C C . ALA A 1 131 ? -1.003 -11.365 -16.990 1.00 93.00 131 ALA A C 1
ATOM 1065 O O . ALA A 1 131 ? -0.833 -11.823 -18.117 1.00 93.00 131 ALA A O 1
ATOM 1066 N N . GLN A 1 132 ? -0.053 -10.656 -16.368 1.00 92.50 132 GLN A N 1
ATOM 1067 C CA . GLN A 1 132 ? 1.302 -10.505 -16.920 1.00 92.50 132 GLN A CA 1
ATOM 1068 C C . GLN A 1 132 ? 2.060 -11.836 -16.958 1.00 92.50 132 GLN A C 1
ATOM 1070 O O . GLN A 1 132 ? 2.685 -12.147 -17.966 1.00 92.50 132 GLN A O 1
ATOM 1075 N N . PHE A 1 133 ? 1.946 -12.654 -15.908 1.00 90.50 133 PHE A N 1
ATOM 1076 C CA . PHE A 1 133 ? 2.610 -13.958 -15.840 1.00 90.50 133 PHE A CA 1
ATOM 1077 C C . PHE A 1 133 ? 2.174 -14.920 -16.958 1.00 90.50 133 PHE A C 1
ATOM 1079 O O . PHE A 1 133 ? 3.003 -15.637 -17.510 1.00 90.50 133 PHE A O 1
ATOM 1086 N N . ILE A 1 134 ? 0.884 -14.928 -17.310 1.00 92.94 134 ILE A N 1
ATOM 1087 C CA . ILE A 1 134 ? 0.323 -15.787 -18.373 1.00 92.94 134 ILE A CA 1
ATOM 1088 C C . ILE A 1 134 ? 0.522 -15.161 -19.774 1.00 92.94 134 ILE A C 1
ATOM 1090 O O . ILE A 1 134 ? 0.216 -15.783 -20.786 1.00 92.94 134 ILE A O 1
ATOM 1094 N N . GLY A 1 135 ? 1.051 -13.935 -19.860 1.00 89.19 135 GLY A N 1
ATOM 1095 C CA . GLY A 1 135 ? 1.271 -13.227 -21.127 1.00 89.19 135 GLY A CA 1
ATOM 1096 C C . GLY A 1 135 ? 0.027 -12.538 -21.701 1.00 89.19 135 GLY A C 1
ATOM 1097 O O . GLY A 1 135 ? 0.034 -12.140 -22.862 1.00 89.19 135 GLY A O 1
ATOM 1098 N N . LEU A 1 136 ? -1.038 -12.372 -20.907 1.00 90.81 136 LEU A N 1
ATOM 1099 C CA . LEU A 1 136 ? -2.251 -11.646 -21.309 1.00 90.81 136 LEU A CA 1
ATOM 1100 C C . LEU A 1 136 ? -2.041 -10.122 -21.295 1.00 90.81 136 LEU A C 1
ATOM 1102 O O . LEU A 1 136 ? -2.657 -9.401 -22.076 1.00 90.81 136 LEU A O 1
ATOM 1106 N N . LEU A 1 137 ? -1.192 -9.627 -20.390 1.00 88.00 137 LEU A N 1
ATOM 1107 C CA . LEU A 1 137 ? -0.833 -8.211 -20.287 1.00 88.00 137 LEU A CA 1
ATOM 1108 C C . LEU A 1 137 ? 0.636 -7.984 -20.658 1.00 88.00 137 LEU A C 1
ATOM 1110 O O . LEU A 1 137 ? 1.476 -8.833 -20.357 1.00 88.00 137 LEU A O 1
ATOM 1114 N N . PRO A 1 138 ? 0.970 -6.820 -21.249 1.00 82.50 138 PRO A N 1
ATOM 1115 C CA . PRO A 1 138 ? 2.342 -6.500 -21.598 1.00 82.50 138 PRO A CA 1
ATOM 1116 C C . PRO A 1 138 ? 3.213 -6.364 -20.346 1.00 82.50 138 PRO A C 1
ATOM 1118 O O . PRO A 1 138 ? 2.803 -5.808 -19.316 1.00 82.50 138 PRO A O 1
ATOM 1121 N N . LEU A 1 139 ? 4.446 -6.845 -20.469 1.00 82.88 139 LEU A N 1
ATOM 1122 C CA . LEU A 1 139 ? 5.496 -6.615 -19.490 1.00 82.88 139 LEU A CA 1
ATOM 1123 C C . LEU A 1 139 ? 6.204 -5.303 -19.825 1.00 82.88 139 LEU A C 1
ATOM 1125 O O . LEU A 1 139 ? 6.497 -5.023 -20.985 1.00 82.88 139 LEU A O 1
ATOM 1129 N N . TYR A 1 140 ? 6.482 -4.491 -18.806 1.00 77.69 140 TYR A N 1
ATOM 1130 C CA . TYR A 1 140 ? 7.205 -3.229 -18.996 1.00 77.69 140 TYR A CA 1
ATOM 1131 C C . TYR A 1 140 ? 8.716 -3.431 -19.119 1.00 77.69 140 TYR A C 1
ATOM 1133 O O . TYR A 1 140 ? 9.405 -2.594 -19.694 1.00 77.69 140 TYR A O 1
ATOM 1141 N N . ASN A 1 141 ? 9.223 -4.545 -18.592 1.00 75.75 141 ASN A N 1
ATOM 1142 C CA . ASN A 1 141 ? 10.622 -4.926 -18.667 1.00 75.75 141 ASN A CA 1
ATOM 1143 C C . ASN A 1 141 ? 10.715 -6.446 -18.869 1.00 75.75 141 ASN A C 1
ATOM 1145 O O . ASN A 1 141 ? 10.170 -7.200 -18.065 1.00 75.75 141 ASN A O 1
ATOM 1149 N N . GLY A 1 142 ? 11.393 -6.889 -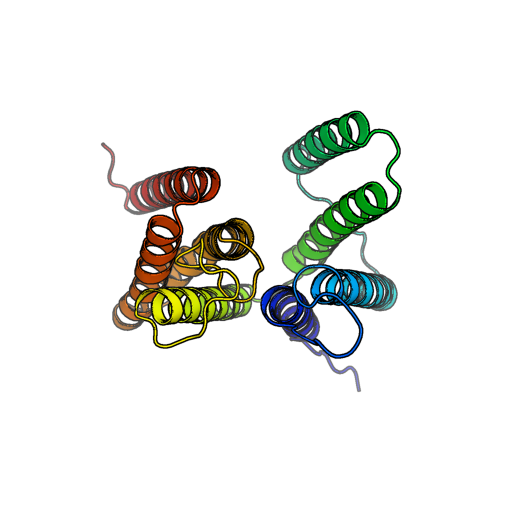19.932 1.00 71.38 142 GLY A N 1
ATOM 1150 C CA . GLY A 1 142 ? 11.476 -8.306 -20.317 1.00 71.38 142 GLY A CA 1
ATOM 1151 C C . GLY A 1 142 ? 12.250 -9.192 -19.335 1.00 71.38 142 GLY A C 1
ATOM 1152 O O . GLY A 1 142 ? 12.115 -10.410 -19.378 1.00 71.38 142 GLY A O 1
ATOM 1153 N N . SER A 1 143 ? 13.025 -8.597 -18.425 1.00 82.06 143 SER A N 1
ATOM 1154 C CA . SER A 1 143 ? 13.787 -9.330 -17.405 1.00 82.06 143 SER A CA 1
ATOM 1155 C C . SER A 1 143 ? 12.940 -9.811 -16.223 1.00 82.06 143 SER A C 1
ATOM 1157 O O . SER A 1 143 ? 13.414 -10.612 -15.419 1.00 82.06 143 SER A O 1
ATOM 1159 N N . PHE A 1 144 ? 11.711 -9.310 -16.077 1.00 83.62 144 PHE A N 1
ATOM 1160 C CA . PHE A 1 144 ? 10.839 -9.627 -14.948 1.00 83.62 144 PHE A CA 1
ATOM 1161 C C . PHE A 1 144 ? 9.539 -10.241 -15.437 1.00 83.62 144 PHE A C 1
ATOM 1163 O O . PHE A 1 144 ? 8.933 -9.729 -16.363 1.00 83.62 144 PHE A O 1
ATOM 1170 N N . THR A 1 145 ? 9.082 -11.299 -14.773 1.00 84.12 145 THR A N 1
ATOM 1171 C CA . THR A 1 145 ? 7.847 -12.020 -15.121 1.00 84.12 145 THR A CA 1
ATOM 1172 C C . THR A 1 145 ? 6.581 -11.318 -14.627 1.00 84.12 145 THR A C 1
ATOM 1174 O O . THR A 1 145 ? 5.519 -11.464 -15.225 1.00 84.12 145 THR A O 1
ATOM 1177 N N . ILE A 1 146 ? 6.677 -10.565 -13.525 1.00 89.38 146 ILE A N 1
ATOM 1178 C CA . ILE A 1 146 ? 5.564 -9.839 -12.906 1.00 89.38 146 ILE A CA 1
ATOM 1179 C C . ILE A 1 146 ? 6.075 -8.493 -12.393 1.00 89.38 146 ILE A C 1
ATOM 1181 O O . ILE A 1 146 ? 6.927 -8.453 -11.507 1.00 89.38 146 ILE A O 1
ATOM 1185 N N . THR A 1 147 ? 5.520 -7.385 -12.884 1.00 87.69 147 THR A N 1
ATOM 1186 C CA . THR A 1 147 ? 5.833 -6.032 -12.374 1.00 87.69 147 THR A CA 1
ATOM 1187 C C . THR A 1 147 ? 4.586 -5.250 -11.963 1.00 87.69 147 THR A C 1
ATOM 1189 O O . THR A 1 147 ? 4.670 -4.263 -11.237 1.00 87.69 147 THR A O 1
ATOM 1192 N N . GLY A 1 148 ? 3.400 -5.695 -12.377 1.00 87.38 148 GLY A N 1
ATOM 1193 C CA . GLY A 1 148 ? 2.160 -4.946 -12.232 1.00 87.38 148 GLY A CA 1
ATOM 1194 C C . GLY A 1 148 ? 2.242 -3.596 -12.947 1.00 87.38 148 GLY A C 1
ATOM 1195 O O . GLY A 1 148 ? 2.884 -3.501 -13.992 1.00 87.38 148 GLY A O 1
ATOM 1196 N N . PRO A 1 149 ? 1.631 -2.537 -12.391 1.00 87.00 149 PRO A N 1
ATOM 1197 C CA . PRO A 1 149 ? 1.756 -1.174 -12.903 1.00 87.00 149 PRO A CA 1
ATOM 1198 C C . PRO A 1 149 ? 3.129 -0.529 -12.625 1.00 87.00 149 PRO A C 1
ATOM 1200 O O . PRO A 1 149 ? 3.328 0.621 -13.008 1.00 87.00 149 PRO A O 1
ATOM 1203 N N . PHE A 1 150 ? 4.061 -1.244 -11.984 1.00 87.12 150 PHE A N 1
ATOM 1204 C CA . PHE A 1 150 ? 5.377 -0.747 -11.578 1.00 87.12 150 PHE A CA 1
ATOM 1205 C C . PHE A 1 150 ? 6.478 -1.107 -12.588 1.00 87.12 150 PHE A C 1
ATOM 1207 O O . PHE A 1 150 ? 6.276 -1.903 -13.510 1.00 87.12 150 PHE A O 1
ATOM 1214 N N . ASP A 1 151 ? 7.656 -0.516 -12.385 1.00 85.19 151 ASP A N 1
ATOM 1215 C CA . ASP A 1 151 ? 8.877 -0.752 -13.163 1.00 85.19 151 ASP A CA 1
ATOM 1216 C C . ASP A 1 151 ? 9.518 -2.120 -12.869 1.00 85.19 151 ASP A C 1
ATOM 1218 O O . ASP A 1 151 ? 10.127 -2.732 -13.747 1.00 85.19 151 ASP A O 1
ATOM 1222 N N . ASN A 1 152 ? 9.382 -2.599 -11.632 1.00 87.81 152 ASN A N 1
ATOM 1223 C CA . ASN A 1 152 ? 10.028 -3.801 -11.121 1.00 87.81 152 ASN A CA 1
ATOM 1224 C C . ASN A 1 152 ? 9.083 -4.600 -10.191 1.00 87.81 152 ASN A C 1
ATOM 1226 O O . ASN A 1 152 ? 8.074 -4.072 -9.706 1.00 87.81 152 ASN A O 1
ATOM 1230 N N . PRO A 1 153 ? 9.387 -5.881 -9.900 1.00 89.62 153 PRO A N 1
ATOM 1231 C CA . PRO A 1 153 ? 8.559 -6.709 -9.021 1.00 89.62 153 PRO A CA 1
ATOM 1232 C C . PRO A 1 153 ? 8.462 -6.191 -7.580 1.00 89.62 153 PRO A C 1
ATOM 1234 O O . PRO A 1 153 ? 7.535 -6.573 -6.862 1.00 89.62 153 PRO A O 1
ATOM 1237 N N . ALA A 1 154 ? 9.382 -5.342 -7.111 1.00 89.12 154 ALA A N 1
ATOM 1238 C CA . ALA A 1 154 ? 9.372 -4.872 -5.728 1.00 89.12 154 ALA A CA 1
ATOM 1239 C C . ALA A 1 154 ? 8.140 -4.001 -5.439 1.00 89.12 154 ALA A C 1
ATOM 1241 O O . ALA A 1 154 ? 7.523 -4.171 -4.388 1.00 89.12 154 ALA A O 1
ATOM 1242 N N . GLY A 1 155 ? 7.731 -3.147 -6.385 1.00 88.81 155 GLY A N 1
ATOM 1243 C CA . GLY A 1 155 ? 6.558 -2.277 -6.239 1.00 88.81 155 GLY A CA 1
ATOM 1244 C C . GLY A 1 155 ? 5.249 -3.051 -6.063 1.00 88.81 155 GLY A C 1
ATOM 1245 O O . GLY A 1 155 ? 4.537 -2.867 -5.067 1.00 88.81 155 GLY A O 1
ATOM 1246 N N . ILE A 1 156 ? 4.961 -3.987 -6.978 1.00 91.38 156 ILE A N 1
ATOM 1247 C CA . ILE A 1 156 ? 3.760 -4.830 -6.883 1.00 91.38 156 ILE A CA 1
ATOM 1248 C C . ILE A 1 156 ? 3.795 -5.694 -5.619 1.00 91.38 156 ILE A C 1
ATOM 1250 O O . ILE A 1 156 ? 2.796 -5.786 -4.908 1.00 91.38 156 ILE A O 1
ATOM 1254 N N . SER A 1 157 ? 4.948 -6.271 -5.280 1.00 93.75 157 SER A N 1
ATOM 1255 C CA . SER A 1 157 ? 5.062 -7.185 -4.140 1.00 93.75 157 SER A CA 1
ATOM 1256 C C . SER A 1 157 ? 4.923 -6.469 -2.800 1.00 93.75 157 SER A C 1
ATOM 1258 O O . SER A 1 157 ? 4.226 -6.963 -1.917 1.00 93.75 157 SER A O 1
ATOM 1260 N N . ALA A 1 158 ? 5.529 -5.288 -2.647 1.00 91.94 158 ALA A N 1
ATOM 1261 C CA . ALA A 1 158 ? 5.381 -4.467 -1.447 1.00 91.94 158 ALA 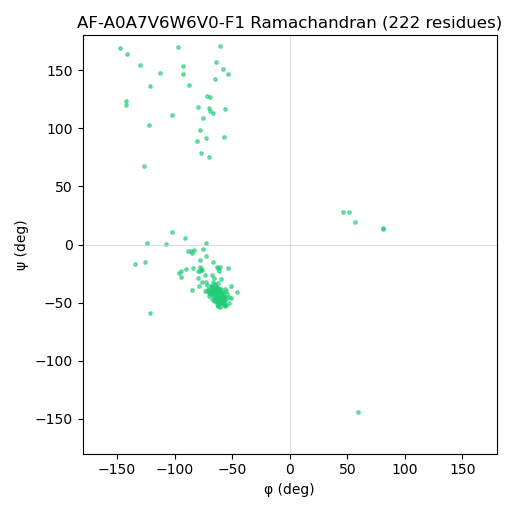A CA 1
ATOM 1262 C C . ALA A 1 158 ? 3.926 -4.015 -1.260 1.00 91.94 158 ALA A C 1
ATOM 1264 O O . ALA A 1 158 ? 3.390 -4.074 -0.150 1.00 91.94 158 ALA A O 1
ATOM 1265 N N . SER A 1 159 ? 3.260 -3.641 -2.355 1.00 93.56 159 SER A N 1
ATOM 1266 C CA . SER A 1 159 ? 1.845 -3.267 -2.351 1.00 93.56 159 SER A CA 1
ATOM 1267 C C . SER A 1 159 ? 0.956 -4.443 -1.935 1.00 93.56 159 SER A C 1
ATOM 1269 O O . SER A 1 159 ? 0.149 -4.319 -1.015 1.00 93.56 159 SER A O 1
ATOM 1271 N N . LEU A 1 160 ? 1.143 -5.616 -2.548 1.00 95.25 160 LEU A N 1
ATOM 1272 C CA . LEU A 1 160 ? 0.386 -6.830 -2.238 1.00 95.25 160 LEU A CA 1
ATOM 1273 C C . LEU A 1 160 ? 0.579 -7.290 -0.786 1.00 95.25 160 LEU A C 1
ATOM 1275 O O . LEU A 1 160 ? -0.401 -7.596 -0.110 1.00 95.25 160 LEU A O 1
ATOM 1279 N N . VAL A 1 161 ? 1.813 -7.277 -0.274 1.00 95.12 161 VAL A N 1
ATOM 1280 C CA . VAL A 1 161 ? 2.111 -7.606 1.130 1.00 95.12 161 VAL A CA 1
ATOM 1281 C C . VAL A 1 161 ? 1.462 -6.617 2.091 1.00 95.12 161 VAL A C 1
ATOM 1283 O O . VAL A 1 161 ? 0.903 -7.030 3.105 1.00 95.12 161 VAL A O 1
ATOM 1286 N N . THR A 1 162 ? 1.497 -5.322 1.777 1.00 92.19 162 THR A N 1
ATOM 1287 C CA . THR A 1 162 ? 0.871 -4.284 2.611 1.00 92.19 162 THR A CA 1
ATOM 1288 C C . THR A 1 162 ? -0.652 -4.440 2.647 1.00 92.19 162 THR A C 1
ATOM 1290 O O . THR A 1 162 ? -1.279 -4.196 3.679 1.00 92.19 162 THR A O 1
ATOM 1293 N N . LEU A 1 163 ? -1.259 -4.892 1.544 1.00 93.12 163 LEU A N 1
ATOM 1294 C CA . LEU A 1 163 ? -2.703 -5.107 1.443 1.00 93.12 163 LEU A CA 1
ATOM 1295 C C . LEU A 1 163 ? -3.169 -6.472 1.981 1.00 93.12 163 LEU A C 1
ATOM 1297 O O . LEU A 1 163 ? -4.341 -6.623 2.342 1.00 93.12 163 LEU A O 1
ATOM 1301 N N . LEU A 1 164 ? -2.269 -7.453 2.089 1.00 93.38 164 LEU A N 1
ATOM 1302 C CA . LEU A 1 164 ? -2.569 -8.819 2.528 1.00 93.38 164 LEU A CA 1
ATOM 1303 C C . LEU A 1 164 ? -3.314 -8.884 3.878 1.00 93.38 164 LEU A C 1
ATOM 1305 O O . LEU A 1 164 ? -4.326 -9.589 3.945 1.00 93.38 164 LEU A O 1
ATOM 1309 N N . PRO A 1 165 ? -2.927 -8.138 4.938 1.00 91.19 165 PRO A N 1
ATOM 1310 C CA . PRO A 1 165 ? -3.684 -8.123 6.185 1.00 91.19 165 PRO A CA 1
ATOM 1311 C C . PRO A 1 165 ? -5.148 -7.731 5.971 1.00 91.19 165 PRO A C 1
ATOM 1313 O O . PRO A 1 165 ? -6.038 -8.344 6.556 1.00 91.19 165 PRO A O 1
ATOM 1316 N N . PHE A 1 166 ? -5.438 -6.754 5.109 1.00 89.00 166 PHE A N 1
ATOM 1317 C CA . PHE A 1 166 ? -6.813 -6.307 4.880 1.00 89.00 166 PHE A CA 1
ATOM 1318 C C . PHE A 1 166 ? -7.661 -7.382 4.195 1.00 89.00 166 PHE A C 1
ATOM 1320 O O . PHE A 1 166 ? -8.824 -7.572 4.562 1.00 89.00 166 PHE A O 1
ATOM 1327 N N . SER A 1 167 ? -7.069 -8.143 3.273 1.00 88.12 167 SER A N 1
ATOM 1328 C CA . SER A 1 167 ? -7.709 -9.310 2.657 1.00 88.12 167 SER A CA 1
ATOM 1329 C C . SER A 1 167 ? -8.002 -10.413 3.689 1.00 88.12 167 SER A C 1
ATOM 1331 O O . SER A 1 167 ? -9.146 -10.855 3.828 1.00 88.12 167 SER A O 1
ATOM 1333 N N . LEU A 1 168 ? -7.014 -10.765 4.521 1.00 88.50 168 LEU A N 1
ATOM 1334 C CA . LEU A 1 168 ? -7.160 -11.784 5.569 1.00 88.50 168 LEU A CA 1
ATOM 1335 C C . LEU A 1 168 ? -8.198 -11.397 6.636 1.00 88.50 168 LEU A C 1
ATOM 1337 O O . LEU A 1 168 ? -9.035 -12.212 7.025 1.00 88.50 168 LEU A O 1
ATOM 1341 N N . TYR A 1 169 ? -8.194 -10.148 7.108 1.00 83.19 169 TYR A N 1
ATOM 1342 C CA . TYR A 1 169 ? -9.161 -9.684 8.110 1.00 83.19 169 TYR A CA 1
ATOM 1343 C C . TYR A 1 169 ? -10.569 -9.485 7.536 1.00 83.19 169 TYR A C 1
ATOM 1345 O O . TYR A 1 169 ? -11.542 -9.660 8.273 1.00 83.19 169 TYR A O 1
ATOM 1353 N N . SER A 1 170 ? -10.715 -9.205 6.236 1.00 75.25 170 SER A N 1
ATOM 1354 C CA . SER A 1 170 ? -12.032 -9.172 5.577 1.00 75.25 170 SER A CA 1
ATOM 1355 C C . SER A 1 170 ? -12.760 -10.517 5.677 1.00 75.25 170 SER A C 1
ATOM 1357 O O . SER A 1 170 ? -13.983 -10.542 5.821 1.00 75.25 170 SER A O 1
ATOM 1359 N N . CYS A 1 171 ? -12.017 -11.630 5.744 1.00 67.94 171 CYS A N 1
ATOM 1360 C CA . CYS A 1 171 ? -12.564 -12.975 5.948 1.00 67.94 171 CYS A CA 1
ATOM 1361 C C . CYS A 1 171 ? -13.322 -13.144 7.275 1.00 67.94 171 CYS A C 1
ATOM 1363 O O . CYS A 1 171 ? -14.081 -14.101 7.430 1.00 67.94 171 CYS A O 1
ATOM 1365 N N . ARG A 1 172 ? -13.099 -12.257 8.255 1.00 69.56 172 ARG A N 1
ATOM 1366 C CA . ARG A 1 172 ? -13.687 -12.360 9.598 1.00 69.56 172 ARG A CA 1
ATOM 1367 C C . ARG A 1 172 ? -15.028 -11.653 9.743 1.00 69.56 172 ARG A C 1
ATOM 1369 O O . ARG A 1 172 ? -15.770 -11.973 10.664 1.00 69.56 172 ARG A O 1
ATOM 1376 N N . TYR A 1 173 ? -15.336 -10.694 8.873 1.00 63.03 173 TYR A N 1
ATOM 1377 C CA . TYR A 1 173 ? -16.504 -9.823 9.038 1.00 63.03 173 TYR A CA 1
ATOM 1378 C C . TYR A 1 173 ? -17.793 -10.363 8.417 1.00 63.03 173 TYR A C 1
ATOM 1380 O O . TYR A 1 173 ? -18.840 -9.740 8.587 1.00 63.03 173 TYR A O 1
ATOM 1388 N N . GLN A 1 174 ? -17.745 -11.488 7.701 1.00 56.25 174 GLN A N 1
ATOM 1389 C CA . GLN A 1 174 ? -18.874 -11.954 6.901 1.00 56.25 174 GLN A CA 1
ATOM 1390 C C . GLN A 1 174 ? -19.216 -13.433 7.173 1.00 56.25 174 GLN A C 1
ATOM 1392 O O . GLN A 1 174 ? -18.372 -14.212 7.616 1.00 56.25 174 GLN A O 1
ATOM 1397 N N . GLY A 1 175 ? -20.478 -13.819 6.937 1.00 62.12 175 GLY A N 1
ATOM 1398 C CA . GLY A 1 175 ? -20.979 -15.186 7.162 1.00 62.12 175 GLY A CA 1
ATOM 1399 C C . GLY A 1 175 ? -20.262 -16.258 6.322 1.00 62.12 175 GLY A C 1
ATOM 1400 O O . GLY A 1 175 ? -19.503 -15.938 5.410 1.00 62.12 175 GLY A O 1
ATOM 1401 N N . LYS A 1 176 ? -20.521 -17.551 6.591 1.00 62.03 176 LYS A N 1
ATOM 1402 C CA . LYS A 1 176 ? -19.788 -18.699 5.995 1.00 62.03 176 LYS A CA 1
ATOM 1403 C C . LYS A 1 176 ? -19.563 -18.602 4.471 1.00 62.03 176 LYS A C 1
ATOM 1405 O O . LYS A 1 176 ? -18.464 -18.900 4.020 1.00 62.03 176 LYS A O 1
ATOM 1410 N N . LYS A 1 177 ? -20.559 -18.150 3.694 1.00 60.34 177 LYS A N 1
ATOM 1411 C CA . LYS A 1 177 ? -20.471 -18.004 2.223 1.00 60.34 177 LYS A CA 1
ATOM 1412 C C . LYS A 1 177 ? -19.477 -16.921 1.788 1.00 60.34 177 LYS A C 1
ATOM 1414 O O . LYS A 1 177 ? -18.686 -17.118 0.877 1.00 60.34 177 LYS A O 1
ATOM 1419 N N . TYR A 1 178 ? -19.474 -15.797 2.487 1.00 63.94 178 TYR A N 1
ATOM 1420 C CA . TYR A 1 178 ? -18.625 -14.648 2.190 1.00 63.94 178 TYR A CA 1
ATOM 1421 C C . TYR A 1 178 ? -17.169 -14.824 2.630 1.00 63.94 178 TYR A C 1
ATOM 1423 O O . TYR A 1 178 ? -16.267 -14.178 2.103 1.00 63.94 178 TYR A O 1
ATOM 1431 N N . ARG A 1 179 ? -16.921 -15.735 3.575 1.00 69.31 179 ARG A N 1
ATOM 1432 C CA . ARG A 1 179 ? -15.567 -16.113 3.977 1.00 69.31 179 ARG A CA 1
ATOM 1433 C C . ARG A 1 179 ? -14.790 -16.753 2.823 1.00 69.31 179 ARG A C 1
ATOM 1435 O O . ARG A 1 179 ? -13.604 -16.482 2.686 1.00 69.31 179 ARG A O 1
ATOM 1442 N N . LEU A 1 180 ? -15.457 -17.537 1.972 1.00 67.50 180 LEU A N 1
ATOM 1443 C CA . LEU A 1 180 ? -14.838 -18.131 0.782 1.00 67.50 180 LEU A CA 1
ATOM 1444 C C . LEU A 1 180 ? -14.394 -17.046 -0.212 1.00 67.50 180 LEU A C 1
ATOM 1446 O O . LEU A 1 180 ? -13.251 -17.053 -0.663 1.00 67.50 180 LEU A O 1
ATOM 1450 N N . PHE A 1 181 ? -15.259 -16.057 -0.456 1.00 67.31 181 PHE A N 1
ATOM 1451 C CA . PHE A 1 181 ? -14.959 -14.903 -1.311 1.00 67.31 181 PHE A CA 1
ATOM 1452 C C . PHE A 1 181 ? -13.818 -14.021 -0.792 1.00 67.31 181 PHE A C 1
ATOM 1454 O O . PHE A 1 181 ? -13.240 -13.276 -1.572 1.00 67.31 181 PHE A O 1
ATOM 1461 N N . ALA A 1 182 ? -13.478 -14.098 0.494 1.00 72.44 182 ALA A N 1
ATOM 1462 C CA . ALA A 1 182 ? -12.361 -13.358 1.072 1.00 72.44 182 ALA A CA 1
ATOM 1463 C C . ALA A 1 182 ? -11.050 -14.175 1.108 1.00 72.44 182 ALA A C 1
ATOM 1465 O O . ALA A 1 182 ? -9.971 -13.596 0.994 1.00 72.44 182 ALA A O 1
ATOM 1466 N N . ILE A 1 183 ? -11.130 -15.511 1.192 1.00 81.44 183 ILE A N 1
ATOM 1467 C CA . ILE A 1 183 ? -9.960 -16.406 1.135 1.00 81.44 183 ILE A CA 1
ATOM 1468 C C . ILE A 1 183 ? -9.358 -16.436 -0.274 1.00 81.44 183 ILE A C 1
ATOM 1470 O O . ILE A 1 183 ? -8.138 -16.398 -0.406 1.00 81.44 183 ILE A O 1
ATOM 1474 N N . ILE A 1 184 ? -10.193 -16.460 -1.318 1.00 84.69 184 ILE A N 1
ATOM 1475 C CA . ILE A 1 184 ? -9.729 -16.496 -2.715 1.00 84.69 184 ILE A CA 1
ATOM 1476 C C . ILE A 1 184 ? -8.772 -15.324 -3.027 1.00 84.69 184 ILE A C 1
ATOM 1478 O O . ILE A 1 184 ? -7.652 -15.593 -3.463 1.00 84.69 184 ILE A O 1
ATOM 1482 N N . PRO A 1 185 ? -9.123 -14.048 -2.748 1.00 85.12 185 PRO A N 1
ATOM 1483 C CA . PRO A 1 185 ? -8.201 -12.926 -2.892 1.00 85.12 185 PRO A CA 1
ATOM 1484 C C . PRO A 1 185 ? -6.897 -13.105 -2.118 1.00 85.12 185 PRO A C 1
ATOM 1486 O O . PRO A 1 185 ? -5.837 -12.824 -2.660 1.00 85.12 185 PRO A O 1
ATOM 1489 N N . ALA A 1 186 ? -6.947 -13.599 -0.877 1.00 90.31 186 ALA A N 1
ATOM 1490 C CA . ALA A 1 186 ? -5.742 -13.795 -0.077 1.00 90.31 186 ALA A CA 1
ATOM 1491 C C . ALA A 1 186 ? -4.804 -14.841 -0.705 1.00 90.31 186 ALA A C 1
ATOM 1493 O O . ALA A 1 186 ? -3.597 -14.619 -0.769 1.00 90.31 186 ALA A O 1
ATOM 1494 N N . CYS A 1 187 ? -5.352 -15.947 -1.218 1.00 91.69 187 CYS A N 1
ATOM 1495 C CA . CYS A 1 187 ? -4.581 -16.953 -1.945 1.00 91.69 187 CYS A CA 1
ATOM 1496 C C . CYS A 1 187 ? -3.949 -16.367 -3.212 1.00 91.69 187 CYS A C 1
ATOM 1498 O O . CYS A 1 187 ? -2.746 -16.514 -3.400 1.00 91.69 187 CYS A O 1
ATOM 1500 N N . LEU A 1 188 ? -4.723 -15.646 -4.032 1.00 93.62 188 LEU A N 1
ATOM 1501 C CA . LEU A 1 188 ? -4.215 -15.008 -5.253 1.00 93.62 188 LEU A CA 1
ATOM 1502 C C . LEU A 1 188 ? -3.096 -14.002 -4.957 1.00 93.62 188 LEU A C 1
ATOM 1504 O O . LEU A 1 188 ? -2.084 -13.982 -5.655 1.00 93.62 188 LEU A O 1
ATOM 1508 N N . VAL A 1 189 ? -3.245 -13.207 -3.894 1.00 93.69 189 VAL A N 1
ATOM 1509 C CA . VAL A 1 189 ? -2.223 -12.262 -3.423 1.00 93.69 189 VAL A CA 1
ATOM 1510 C C . VAL A 1 189 ? -0.933 -12.996 -3.054 1.00 93.69 189 VAL A C 1
ATOM 1512 O O . VAL A 1 189 ? 0.137 -12.600 -3.511 1.00 93.69 189 VAL A O 1
ATOM 1515 N N . VAL A 1 190 ? -1.013 -14.082 -2.276 1.00 94.25 190 VAL A N 1
ATOM 1516 C CA . VAL A 1 190 ? 0.166 -14.883 -1.900 1.00 94.25 190 VAL A CA 1
ATOM 1517 C C . VAL A 1 190 ? 0.821 -15.510 -3.130 1.00 94.25 190 VAL A C 1
ATOM 1519 O O . VAL A 1 190 ? 2.040 -15.430 -3.268 1.00 94.25 190 VAL A O 1
ATOM 1522 N N . THR A 1 191 ? 0.039 -16.070 -4.056 1.00 94.12 191 THR A N 1
ATOM 1523 C CA . THR A 1 191 ? 0.563 -16.628 -5.309 1.00 94.12 191 THR A CA 1
ATOM 1524 C C . THR A 1 191 ? 1.300 -15.567 -6.123 1.00 94.12 191 THR A C 1
ATOM 1526 O O . THR A 1 191 ? 2.433 -15.79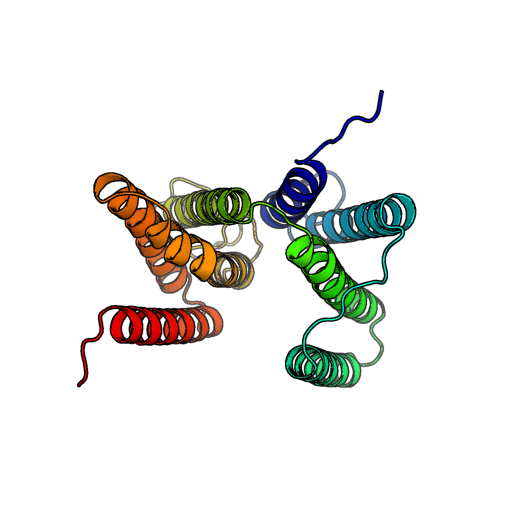9 -6.533 1.00 94.12 191 THR A O 1
ATOM 1529 N N . ALA A 1 192 ? 0.713 -14.380 -6.299 1.00 93.56 192 ALA A N 1
ATOM 1530 C CA . ALA A 1 192 ? 1.351 -13.283 -7.021 1.00 93.56 192 ALA A CA 1
ATOM 1531 C C . ALA A 1 192 ? 2.657 -12.809 -6.348 1.00 93.56 192 ALA A C 1
ATOM 1533 O O . ALA A 1 192 ? 3.626 -12.529 -7.049 1.00 93.56 192 ALA A O 1
ATOM 1534 N N . ILE A 1 193 ? 2.722 -12.780 -5.008 1.00 93.69 193 ILE A N 1
ATOM 1535 C CA . ILE A 1 193 ? 3.951 -12.451 -4.254 1.00 93.69 193 ILE A CA 1
ATOM 1536 C C . ILE A 1 193 ? 5.044 -13.512 -4.447 1.00 93.69 193 ILE A C 1
ATOM 1538 O O . ILE A 1 193 ? 6.223 -13.181 -4.532 1.00 93.69 193 ILE A O 1
ATOM 1542 N N . VAL A 1 194 ? 4.686 -14.796 -4.483 1.00 93.56 194 VAL A N 1
ATOM 1543 C CA . VAL A 1 194 ? 5.672 -15.867 -4.694 1.00 93.56 194 VAL A CA 1
ATOM 1544 C C . VAL A 1 194 ? 6.192 -15.835 -6.132 1.00 93.56 194 VAL A C 1
ATOM 1546 O O . VAL A 1 194 ? 7.400 -15.912 -6.351 1.00 93.56 194 VAL A O 1
ATOM 1549 N N . LEU A 1 195 ? 5.297 -15.662 -7.108 1.00 92.31 195 LEU A N 1
ATOM 1550 C CA . LEU A 1 195 ? 5.652 -15.614 -8.528 1.00 92.31 195 LEU A CA 1
ATOM 1551 C C . LEU A 1 195 ? 6.473 -14.374 -8.905 1.00 92.31 195 LEU A C 1
ATOM 1553 O O . LEU A 1 195 ? 7.262 -14.442 -9.844 1.00 92.31 195 LEU A O 1
ATOM 1557 N N . SER A 1 196 ? 6.339 -13.266 -8.171 1.00 89.88 196 SER A N 1
ATOM 1558 C CA . SER A 1 196 ? 7.177 -12.078 -8.371 1.00 89.88 196 SER A CA 1
ATOM 1559 C C . SER A 1 196 ? 8.621 -12.256 -7.883 1.00 89.88 196 SER A C 1
ATOM 1561 O O . SER A 1 196 ? 9.458 -11.391 -8.138 1.00 89.88 196 SER A O 1
ATOM 1563 N N . GLN A 1 197 ? 8.919 -13.347 -7.160 1.00 89.31 197 GLN A N 1
ATOM 1564 C CA . GLN A 1 197 ? 10.241 -13.692 -6.618 1.00 89.31 197 GLN A CA 1
ATOM 1565 C C . GLN A 1 197 ? 10.866 -12.620 -5.699 1.00 89.31 197 GLN A C 1
ATOM 1567 O O . GLN A 1 197 ? 12.072 -12.625 -5.427 1.00 89.31 197 GLN A O 1
ATOM 1572 N N . ALA A 1 198 ? 10.056 -11.708 -5.154 1.00 89.19 198 ALA A N 1
ATOM 1573 C CA . ALA A 1 198 ? 10.526 -10.651 -4.267 1.00 89.19 198 ALA A CA 1
ATOM 1574 C C . ALA A 1 198 ? 10.794 -11.187 -2.846 1.00 89.19 198 ALA A C 1
ATOM 1576 O O . ALA A 1 198 ? 9.889 -11.292 -2.017 1.00 89.19 198 ALA A O 1
ATOM 1577 N N . ARG A 1 199 ? 12.064 -11.479 -2.529 1.00 91.94 199 ARG A N 1
ATOM 1578 C CA . ARG A 1 199 ? 12.500 -12.087 -1.248 1.00 91.94 199 ARG A CA 1
ATOM 1579 C C . ARG A 1 199 ? 11.975 -11.359 -0.004 1.00 91.94 199 ARG A C 1
ATOM 1581 O O . ARG A 1 199 ? 11.464 -11.996 0.913 1.00 91.94 199 ARG A O 1
ATOM 1588 N N . ALA A 1 200 ? 12.064 -10.028 0.011 1.00 91.69 200 ALA A N 1
ATOM 1589 C CA . ALA A 1 200 ? 11.579 -9.212 1.127 1.00 91.69 200 ALA A CA 1
ATOM 1590 C C . ALA A 1 200 ? 10.058 -9.340 1.320 1.00 91.69 200 ALA A C 1
ATOM 1592 O O . ALA A 1 200 ? 9.574 -9.427 2.448 1.00 91.69 200 ALA A O 1
ATOM 1593 N N . ALA A 1 201 ? 9.308 -9.409 0.218 1.00 92.50 201 ALA A N 1
ATOM 1594 C CA . ALA A 1 201 ? 7.860 -9.549 0.249 1.00 92.50 201 ALA A CA 1
ATOM 1595 C C . ALA A 1 201 ? 7.428 -10.951 0.702 1.00 92.50 201 ALA A C 1
ATOM 1597 O O . ALA A 1 201 ? 6.515 -11.073 1.513 1.00 92.50 201 ALA A O 1
ATOM 1598 N N . ILE A 1 202 ? 8.122 -12.000 0.253 1.00 94.00 202 ILE A N 1
ATOM 1599 C CA . ILE A 1 202 ? 7.882 -13.382 0.695 1.00 94.00 202 ILE A CA 1
ATOM 1600 C C . ILE A 1 202 ? 8.093 -13.505 2.211 1.00 94.00 202 ILE A C 1
ATOM 1602 O O . ILE A 1 202 ? 7.243 -14.058 2.913 1.00 94.00 202 ILE A O 1
ATOM 1606 N N . LEU A 1 203 ? 9.183 -12.939 2.742 1.00 94.81 203 LEU A N 1
ATOM 1607 C CA . LEU A 1 203 ? 9.459 -12.945 4.181 1.00 94.81 203 LEU A CA 1
ATOM 1608 C C . LEU A 1 203 ? 8.375 -12.194 4.970 1.00 94.81 203 LEU A C 1
ATOM 1610 O O . LEU A 1 203 ? 7.838 -12.725 5.943 1.00 94.81 203 LEU A O 1
ATOM 1614 N N . ALA A 1 204 ? 7.987 -11.000 4.520 1.00 94.44 204 ALA A N 1
ATOM 1615 C CA . ALA A 1 204 ? 6.932 -10.221 5.163 1.00 94.44 204 ALA A CA 1
ATOM 1616 C C . ALA A 1 204 ? 5.559 -10.921 5.109 1.00 94.44 204 ALA A C 1
ATOM 1618 O O . ALA A 1 204 ? 4.863 -10.982 6.123 1.00 94.44 204 ALA A O 1
ATOM 1619 N N . ALA A 1 205 ? 5.187 -11.513 3.968 1.00 94.88 205 ALA A N 1
ATOM 1620 C CA . ALA A 1 205 ? 3.967 -12.309 3.829 1.00 94.88 205 ALA A CA 1
ATOM 1621 C C . ALA A 1 205 ? 3.957 -13.498 4.799 1.00 94.88 205 ALA A C 1
ATOM 1623 O O . ALA A 1 205 ? 2.946 -13.757 5.448 1.00 94.88 205 ALA A O 1
ATOM 1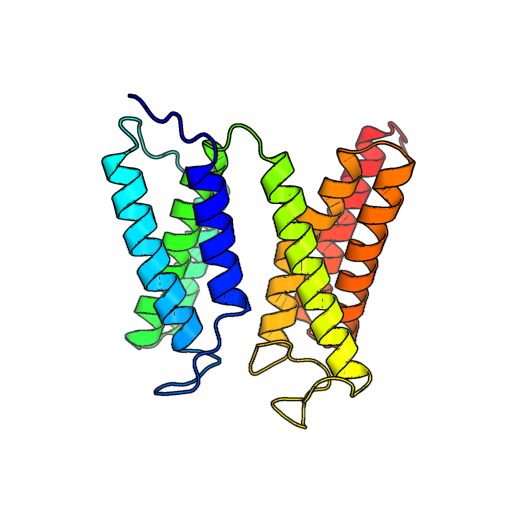624 N N . THR A 1 206 ? 5.097 -14.176 4.949 1.00 94.31 206 THR A N 1
ATOM 1625 C CA . THR A 1 206 ? 5.253 -15.313 5.865 1.00 94.31 206 THR A CA 1
ATOM 1626 C C . THR A 1 206 ? 4.995 -14.892 7.311 1.00 94.31 206 THR A C 1
ATOM 1628 O O . THR A 1 206 ? 4.186 -15.512 7.999 1.00 94.31 206 THR A O 1
ATOM 1631 N N . VAL A 1 207 ? 5.600 -13.787 7.760 1.00 95.00 207 VAL A N 1
ATOM 1632 C CA . VAL A 1 207 ? 5.373 -13.233 9.107 1.00 95.00 207 VAL A CA 1
ATOM 1633 C C . VAL A 1 207 ? 3.905 -12.847 9.314 1.00 95.00 207 VAL A C 1
ATOM 1635 O O . VAL A 1 207 ? 3.320 -13.189 10.342 1.00 95.00 207 VAL A O 1
ATOM 1638 N N . ILE A 1 208 ? 3.276 -12.182 8.337 1.00 94.06 208 ILE A N 1
ATOM 1639 C CA . ILE A 1 208 ? 1.855 -11.796 8.404 1.00 94.06 208 ILE A CA 1
ATOM 1640 C C . ILE A 1 208 ? 0.957 -13.030 8.544 1.00 94.06 208 ILE A C 1
ATOM 1642 O O . ILE A 1 208 ? 0.048 -13.029 9.377 1.00 94.06 208 ILE A O 1
ATOM 1646 N N . LEU A 1 209 ? 1.213 -14.082 7.762 1.00 92.44 209 LEU A N 1
ATOM 1647 C CA . LEU A 1 209 ? 0.454 -15.328 7.822 1.00 92.44 209 LEU A CA 1
ATOM 1648 C C . LEU A 1 209 ? 0.630 -16.023 9.175 1.00 92.44 209 LEU A C 1
ATOM 1650 O O . LEU A 1 209 ? -0.372 -16.382 9.790 1.00 92.44 209 LEU A O 1
ATOM 1654 N N . ILE A 1 210 ? 1.861 -16.145 9.683 1.00 93.00 210 ILE A N 1
ATOM 1655 C CA . ILE A 1 210 ? 2.137 -16.732 11.005 1.00 93.00 210 ILE A CA 1
ATOM 1656 C C . ILE A 1 210 ? 1.361 -15.984 12.096 1.00 93.00 210 ILE A C 1
ATOM 1658 O O . ILE A 1 210 ? 0.621 -16.601 12.862 1.00 93.00 210 ILE A O 1
ATOM 1662 N N . LEU A 1 211 ? 1.462 -14.652 12.138 1.00 92.06 211 LEU A N 1
ATOM 1663 C CA . LEU A 1 211 ? 0.747 -13.833 13.122 1.00 92.06 211 LEU A CA 1
ATOM 1664 C C . LEU A 1 211 ? -0.774 -13.972 12.993 1.00 92.06 211 LEU A C 1
ATOM 1666 O O . LEU A 1 211 ? -1.483 -14.027 14.001 1.00 92.06 211 LEU A O 1
ATOM 1670 N N . PHE A 1 212 ? -1.285 -14.045 11.763 1.00 89.81 212 PHE A N 1
ATOM 1671 C CA . PHE A 1 212 ? -2.703 -14.266 11.507 1.00 89.81 212 PHE A CA 1
ATOM 1672 C C . PHE A 1 212 ? -3.169 -15.629 12.031 1.00 89.81 212 PHE A C 1
ATOM 1674 O O . PHE A 1 212 ? -4.190 -15.688 12.717 1.00 89.81 212 PHE A O 1
ATOM 1681 N N . PHE A 1 213 ? -2.422 -16.705 11.769 1.00 87.81 213 PHE A N 1
ATOM 1682 C CA . PHE A 1 213 ? -2.755 -18.047 12.249 1.00 87.81 213 PHE A CA 1
ATOM 1683 C C . PHE A 1 213 ? -2.661 -18.162 13.770 1.00 87.81 213 PHE A C 1
ATOM 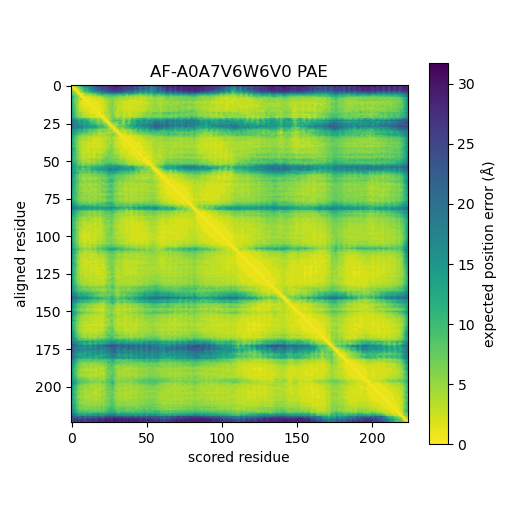1685 O O . PHE A 1 213 ? -3.596 -18.675 14.379 1.00 87.81 213 PHE A O 1
ATOM 1692 N N . ILE A 1 214 ? -1.614 -17.617 14.402 1.00 89.38 214 ILE A N 1
ATOM 1693 C CA . ILE A 1 214 ? -1.498 -17.566 15.870 1.00 89.38 214 ILE A CA 1
ATOM 1694 C C . ILE A 1 214 ? -2.724 -16.873 16.473 1.00 89.38 214 ILE A C 1
ATOM 1696 O O . ILE A 1 214 ? -3.339 -17.377 17.413 1.00 89.38 214 ILE A O 1
ATOM 1700 N N . ARG A 1 215 ? -3.121 -15.726 15.908 1.00 86.50 215 ARG A N 1
ATOM 1701 C CA . ARG A 1 215 ? -4.303 -14.994 16.373 1.00 86.50 215 ARG A CA 1
ATOM 1702 C C . ARG A 1 215 ? -5.591 -15.790 16.160 1.00 86.50 215 ARG A C 1
ATOM 1704 O O . ARG A 1 215 ? -6.429 -15.820 17.056 1.00 86.50 215 ARG A O 1
ATOM 1711 N N . LEU A 1 216 ? -5.743 -16.433 15.002 1.00 83.81 216 LEU A N 1
ATOM 1712 C CA . LEU A 1 216 ? -6.908 -17.255 14.674 1.00 83.81 216 LEU A CA 1
ATOM 1713 C C . LEU A 1 216 ? -7.047 -18.457 15.620 1.00 83.81 216 LEU A C 1
ATOM 1715 O O . LEU A 1 216 ? -8.164 -18.787 16.013 1.00 83.81 216 LEU A O 1
ATOM 1719 N N . LEU A 1 217 ? -5.935 -19.101 15.980 1.00 83.88 217 LEU A N 1
ATOM 1720 C CA . LEU A 1 217 ? -5.903 -20.222 16.921 1.00 83.88 217 LEU A CA 1
ATOM 1721 C C . LEU A 1 217 ? -6.269 -19.771 18.335 1.00 83.88 217 LEU A C 1
ATOM 1723 O O . LEU A 1 217 ? -7.156 -20.362 18.947 1.00 83.88 217 LEU A O 1
ATOM 1727 N N . LYS A 1 218 ? -5.671 -18.667 18.807 1.00 85.12 218 LYS A N 1
ATOM 1728 C CA . LYS A 1 218 ? -5.973 -18.079 20.121 1.00 85.12 218 LYS A CA 1
ATOM 1729 C C . LYS A 1 218 ? -7.457 -17.751 20.290 1.00 85.12 218 LYS A C 1
ATOM 1731 O O . LYS A 1 218 ? -8.013 -17.923 21.364 1.00 85.12 218 LYS A O 1
ATOM 1736 N N . GLU A 1 219 ? -8.109 -17.276 19.235 1.00 77.94 219 GLU A N 1
ATOM 1737 C CA . GLU A 1 219 ? -9.536 -16.934 19.263 1.00 77.94 219 GLU A CA 1
ATOM 1738 C C . GLU A 1 219 ? -10.469 -18.145 19.181 1.00 77.94 219 GLU A C 1
ATOM 1740 O O . GLU A 1 219 ? -11.643 -18.027 19.521 1.00 77.94 219 GLU A O 1
ATOM 1745 N N . ARG A 1 220 ? -9.976 -19.293 18.709 1.00 73.06 220 ARG A N 1
ATOM 1746 C CA . ARG A 1 220 ? -10.738 -20.548 18.655 1.00 73.06 220 ARG A CA 1
ATOM 1747 C C . ARG A 1 220 ? -10.571 -21.404 19.912 1.00 73.06 220 ARG A C 1
ATOM 1749 O O . ARG A 1 220 ? -11.082 -22.516 19.925 1.00 73.06 220 ARG A O 1
ATOM 1756 N N . ASP A 1 221 ? -9.872 -20.886 20.925 1.00 60.88 221 ASP A N 1
ATOM 1757 C CA . ASP A 1 221 ? -9.559 -21.549 22.202 1.00 60.88 221 ASP A CA 1
ATOM 1758 C C . ASP A 1 221 ? -8.939 -22.950 22.030 1.00 60.88 221 ASP A C 1
ATOM 1760 O O . ASP A 1 221 ? -9.060 -23.829 22.881 1.00 60.88 221 ASP A O 1
ATOM 1764 N N . ILE A 1 222 ? -8.252 -23.168 20.902 1.00 53.16 222 ILE A N 1
ATOM 1765 C CA . ILE A 1 222 ? -7.470 -24.380 20.668 1.00 53.16 222 ILE A CA 1
ATOM 1766 C C . ILE A 1 222 ? -6.154 -24.163 21.409 1.00 53.16 222 ILE A C 1
ATOM 1768 O O . ILE A 1 222 ? -5.217 -23.563 20.877 1.00 53.16 222 ILE A O 1
ATOM 1772 N N . ARG A 1 223 ? -6.127 -24.563 22.682 1.00 40.75 223 ARG A N 1
ATOM 1773 C CA . ARG A 1 223 ? -4.884 -24.676 23.446 1.00 40.75 223 ARG A CA 1
ATOM 1774 C C . ARG A 1 223 ? -4.089 -25.840 22.860 1.00 40.75 223 ARG A C 1
ATOM 1776 O O . ARG A 1 223 ? -4.651 -26.917 22.667 1.00 40.75 223 ARG A O 1
ATOM 1783 N N . PHE A 1 224 ? -2.835 -25.565 22.518 1.00 45.94 224 PHE A N 1
ATOM 1784 C CA . PHE A 1 224 ? -1.846 -26.596 22.216 1.00 45.94 224 PHE A CA 1
ATOM 1785 C C . PHE A 1 224 ? -1.525 -27.395 23.476 1.00 45.94 224 PHE A C 1
ATOM 1787 O O . PHE A 1 224 ? -1.493 -26.762 24.559 1.00 45.94 224 PHE A O 1
#

Sequence (224 aa):
MKLKVKYIPHFYLFVLLTGTLFFIPAVFVSRFTTAPALWMQAGISIGLIGYVLMSKEPIPLPPKGFILLIMIWAIYHISHNRGNIENMITIITLIAVFFLFYAVWVRLKDKRLMFVLFALLALVLSLWGLAQFIGLLPLYNGSFTITGPFDNPAGISASLVTLLPFSLYSCRYQGKKYRLFAIIPACLVVTAIVLSQARAAILAATVILILFFIRLLKERDIRF

Foldseek 3Di:
DPPPVLCPLVVLVLQLLCCLQPVADPPPDDRAPPRSVVSLVVSLVVLVVCCVVVDPDDQDFDPPVVVVVLVVVLVVQVVVVPPDPVSNSVSVSVVSCVSSVVRSVVVNPDCLSVLVSLLVVLLVLLVQQVCQLVVVDDDPDPVFSGARSHPALVSSLVSLLVSLLSLLVNLVPDDPVVNVVSVVSNVSSLVSNVRRVPPVSNVSSVVSVVVSVVVVCVVVVVDD

pLDDT: mean 84.12, std 11.42, range [37.81, 95.25]

Secondary structure (DSSP, 8-state):
-----TTHHHHHHHHHHHHHHH----SSS-TTTHHHHHHHHHHHHHHHHHHHHH--SPPPPPPHHHHHHHHHHHHHHHHHTTT-HHHHHHHHHHHHHHHHHHHHHHH-S-HHHHHHHHHHHHHHHHHHHHHHHTTSS--SSTT-S--TTSSSHHHHHHHHHHHHHHHHHHTTSS-HHHHHHHHHHHHHHHHHHHHTT-HHHHHHHHHHHHHHHHHHHHHTT---

Radius of gyration: 18.85 Å; Cα contacts (8 Å, |Δi|>4): 217; chains: 1; bounding box: 52×49×45 Å

Solvent-accessible surface area (backbone atoms only — not comparable to full-atom values): 12272 Å² total; per-residue (Å²): 132,86,78,79,62,85,52,52,69,58,52,51,55,48,53,47,52,47,35,50,62,66,41,66,57,69,86,86,52,56,35,63,55,53,41,20,48,50,48,45,51,53,42,47,52,52,48,52,52,50,46,62,76,71,44,92,63,80,83,64,75,75,60,70,69,59,51,51,52,50,50,53,52,49,52,52,50,59,70,70,45,80,79,46,63,71,60,49,51,51,54,54,50,54,52,50,47,52,53,51,50,50,41,54,56,74,68,48,90,66,57,65,64,53,28,49,53,41,23,50,51,30,33,55,50,22,50,47,22,49,33,26,59,77,63,79,38,86,69,91,38,92,92,49,65,25,24,50,78,33,79,41,28,59,56,42,24,50,50,37,46,70,27,40,60,32,17,58,55,44,30,72,81,46,59,80,75,52,25,54,70,23,46,52,40,38,51,45,31,51,51,36,30,58,71,34,65,32,66,72,33,45,53,52,42,50,53,52,50,51,55,50,48,54,51,53,38,62,74,67,69,61,75,130

Mean predicted aligned error: 6.95 Å

Nearest PDB structures (foldseek):
  1o9d-assembly1_A-2  TM=4.548E-01  e=3.266E-01  Nicotiana tabacum
  3kbu-assembly2_B  TM=2.590E-01  e=8.178E+00  Homo sapiens
  3kbt-assembly2_B  TM=2.653E-01  e=7.428E+00  Homo sapiens